Protein AF-A0A9D6QK44-F1 (afdb_monomer_lite)

Sequence (240 aa):
MRTPTFFLLALATAGVLVASGCGPGDNPGANGDGQMQGTAQYADCKQDKNGQPQEPAKPDPQPIAITVEMSGTGTFPKLQSSCSLDGKFDGSMSGSSTSDSSGNYVYDFNTANAFKTDLGCTIPDLKVAQILSFKVVAKLQNTQQNCKTYCDAQLRASCENSCDAQFQTQQGRATCRSSCEASGSGSCQTQCTGSTTRRITAEVSLSAAALAELNAQRAGLDGVGEVNLDLTFSKVTDGN

Structure (mmCIF, N/CA/C/O backbone):
data_AF-A0A9D6QK44-F1
#
_entry.id   AF-A0A9D6QK44-F1
#
loop_
_atom_site.group_PDB
_atom_site.id
_atom_site.type_symbol
_atom_site.label_atom_id
_atom_site.label_alt_id
_atom_site.label_comp_id
_atom_site.label_asym_id
_atom_site.label_entity_id
_atom_site.label_seq_id
_atom_site.pdbx_PDB_ins_code
_atom_site.Cartn_x
_atom_site.Cartn_y
_atom_site.Cartn_z
_atom_site.occupancy
_atom_site.B_iso_or_equiv
_atom_site.auth_seq_id
_atom_site.auth_comp_id
_atom_site.auth_asym_id
_atom_site.auth_atom_id
_atom_site.pdbx_PDB_model_num
ATOM 1 N N . MET A 1 1 ? -35.959 3.836 3.849 1.00 39.16 1 MET A N 1
ATOM 2 C CA . MET A 1 1 ? -34.770 3.193 3.248 1.00 39.16 1 MET A CA 1
ATOM 3 C C . MET A 1 1 ? -33.715 4.273 3.072 1.00 39.16 1 MET A C 1
ATOM 5 O O . MET A 1 1 ? -33.962 5.205 2.322 1.00 39.16 1 MET A O 1
ATOM 9 N N . ARG A 1 2 ? -32.632 4.244 3.860 1.00 30.08 2 ARG A N 1
ATOM 10 C CA . ARG A 1 2 ? -31.528 5.212 3.760 1.00 30.08 2 ARG A CA 1
ATOM 11 C C . ARG A 1 2 ? -30.437 4.606 2.881 1.00 30.08 2 ARG A C 1
ATOM 13 O O . ARG A 1 2 ? -29.977 3.506 3.162 1.00 30.08 2 ARG A O 1
ATOM 20 N N . THR A 1 3 ? -30.077 5.312 1.820 1.00 31.84 3 THR A N 1
ATOM 21 C CA . THR A 1 3 ? -28.976 4.993 0.908 1.00 31.84 3 THR A CA 1
ATOM 22 C C . THR A 1 3 ? -27.646 5.094 1.668 1.00 31.84 3 THR A C 1
ATOM 24 O O . THR A 1 3 ? -27.438 6.110 2.334 1.00 31.84 3 THR A O 1
ATOM 27 N N . PRO A 1 4 ? -26.747 4.096 1.623 1.00 37.59 4 PRO A N 1
ATOM 28 C CA . PRO A 1 4 ? -25.412 4.253 2.184 1.00 37.59 4 PRO A CA 1
ATOM 29 C C . PRO A 1 4 ? -24.580 5.152 1.262 1.00 37.59 4 PRO A C 1
ATOM 31 O O . PRO A 1 4 ? -24.373 4.845 0.088 1.00 37.59 4 PRO A O 1
ATOM 34 N N . THR A 1 5 ? -24.128 6.286 1.792 1.00 33.09 5 THR A N 1
ATOM 35 C CA . THR A 1 5 ? -23.170 7.178 1.134 1.00 33.09 5 THR A CA 1
ATOM 36 C C . THR A 1 5 ? -21.801 6.498 1.106 1.00 33.09 5 THR A C 1
ATOM 38 O O . THR A 1 5 ? -21.274 6.114 2.149 1.00 33.09 5 THR A O 1
ATOM 41 N N . PHE A 1 6 ? -21.243 6.323 -0.091 1.00 32.62 6 PHE A N 1
ATOM 42 C CA . PHE A 1 6 ? -19.934 5.716 -0.319 1.00 32.62 6 PHE A CA 1
ATOM 43 C C . PHE A 1 6 ? -18.779 6.627 0.140 1.00 32.62 6 PHE A C 1
ATOM 45 O O . PHE A 1 6 ? -18.691 7.779 -0.271 1.00 32.62 6 PHE A O 1
ATOM 52 N N . PHE A 1 7 ? -17.913 6.034 0.970 1.00 33.50 7 PHE A N 1
ATOM 53 C CA . PHE A 1 7 ? -16.450 6.150 1.073 1.00 33.50 7 PHE A CA 1
ATOM 54 C C . PHE A 1 7 ? -15.769 7.533 1.011 1.00 33.50 7 PHE A C 1
ATOM 56 O O . PHE A 1 7 ? -15.573 8.118 -0.052 1.00 33.50 7 PHE A O 1
ATOM 63 N N . LEU A 1 8 ? -15.240 7.958 2.167 1.00 28.42 8 LEU A N 1
ATOM 64 C CA . LEU A 1 8 ? -14.103 8.875 2.248 1.00 28.42 8 LEU A CA 1
ATOM 65 C C . LEU A 1 8 ? -12.830 8.141 1.800 1.00 28.42 8 LEU A C 1
ATOM 67 O O . LEU A 1 8 ? -12.428 7.145 2.400 1.00 28.42 8 LEU A O 1
ATOM 71 N N . LEU A 1 9 ? -12.194 8.662 0.753 1.00 33.91 9 LEU A N 1
ATOM 72 C CA . LEU A 1 9 ? -10.856 8.279 0.323 1.00 33.91 9 LEU A CA 1
ATOM 73 C C . LEU A 1 9 ? -9.859 8.799 1.375 1.00 33.91 9 LEU A C 1
ATOM 75 O O . LEU A 1 9 ? -9.582 9.997 1.432 1.00 33.91 9 LEU A O 1
ATOM 79 N N . ALA A 1 10 ? -9.347 7.927 2.243 1.00 34.06 10 ALA A N 1
ATOM 80 C CA . ALA A 1 10 ? -8.192 8.270 3.062 1.00 34.06 10 ALA A CA 1
ATOM 81 C C . ALA A 1 10 ? -6.992 8.434 2.116 1.00 34.06 10 ALA A C 1
ATOM 83 O O . ALA A 1 10 ? -6.517 7.453 1.545 1.00 34.06 10 ALA A O 1
ATOM 84 N N . LEU A 1 11 ? -6.531 9.672 1.904 1.00 36.94 11 LEU A N 1
ATOM 85 C CA . LEU A 1 11 ? -5.254 9.923 1.239 1.00 36.94 11 LEU A CA 1
ATOM 86 C C . LEU A 1 11 ? -4.154 9.316 2.118 1.00 36.94 11 LEU A C 1
ATOM 88 O O . LEU A 1 11 ? -3.753 9.910 3.117 1.00 36.94 11 LEU A O 1
ATOM 92 N N . ALA A 1 12 ? -3.673 8.129 1.754 1.00 42.12 12 ALA A N 1
ATOM 93 C CA . ALA A 1 12 ? -2.392 7.644 2.232 1.00 42.12 12 ALA A CA 1
ATOM 94 C C . ALA A 1 12 ? -1.321 8.586 1.666 1.00 42.12 12 ALA A C 1
ATOM 96 O O . ALA A 1 12 ? -1.016 8.563 0.474 1.00 42.12 12 ALA A O 1
ATOM 97 N N . THR A 1 13 ? -0.793 9.480 2.499 1.00 42.59 13 THR A N 1
ATOM 98 C CA . THR A 1 13 ? 0.406 10.243 2.160 1.00 42.59 13 THR A CA 1
ATOM 99 C C . THR A 1 13 ? 1.575 9.270 2.146 1.00 42.59 13 THR A C 1
ATOM 101 O O . THR A 1 13 ? 2.123 8.955 3.198 1.00 42.59 13 THR A O 1
ATOM 104 N N . ALA A 1 14 ? 1.935 8.773 0.962 1.00 43.88 14 ALA A N 1
ATOM 105 C CA . ALA A 1 14 ? 3.215 8.114 0.753 1.00 43.88 14 ALA A CA 1
ATOM 106 C C . ALA A 1 14 ? 4.317 9.159 0.994 1.00 43.88 14 ALA A C 1
ATOM 108 O O . ALA A 1 14 ? 4.564 10.024 0.150 1.00 43.88 14 ALA A O 1
ATOM 109 N N . GLY A 1 15 ? 4.896 9.146 2.193 1.00 44.06 15 GLY A N 1
ATOM 110 C CA . GLY A 1 15 ? 6.095 9.908 2.507 1.00 44.06 15 GLY A CA 1
ATOM 111 C C . GLY A 1 15 ? 7.298 9.125 2.009 1.00 44.06 15 GLY A C 1
ATOM 112 O O . GLY A 1 15 ? 7.605 8.070 2.554 1.00 44.06 15 GLY A O 1
ATOM 113 N N . VAL A 1 16 ? 7.973 9.624 0.976 1.00 41.44 16 VAL A N 1
ATOM 114 C CA . VAL A 1 16 ? 9.270 9.080 0.575 1.00 41.44 16 VAL A CA 1
ATOM 115 C C . VAL A 1 16 ? 10.291 9.600 1.585 1.00 41.44 16 VAL A C 1
ATOM 117 O O . VAL A 1 16 ? 10.662 10.770 1.572 1.00 41.44 16 VAL A O 1
ATOM 120 N N . LEU A 1 17 ? 10.699 8.752 2.527 1.00 44.72 17 LEU A N 1
ATOM 121 C CA . LEU A 1 17 ? 11.888 9.010 3.332 1.00 44.72 17 LEU A CA 1
ATOM 122 C C . LEU A 1 17 ? 13.090 8.543 2.517 1.00 44.72 17 LEU A C 1
ATOM 124 O O . LEU A 1 17 ? 13.318 7.344 2.365 1.00 44.72 17 LEU A O 1
ATOM 128 N N . VAL A 1 18 ? 13.852 9.487 1.971 1.00 38.88 18 VAL A N 1
ATOM 129 C CA . VAL A 1 18 ? 15.162 9.185 1.393 1.00 38.88 18 VAL A CA 1
ATOM 130 C C . VAL A 1 18 ? 16.135 9.013 2.545 1.00 38.88 18 VAL A C 1
ATOM 132 O O . VAL A 1 18 ? 16.630 9.981 3.122 1.00 38.88 18 VAL A O 1
ATOM 135 N N . ALA A 1 19 ? 16.400 7.762 2.909 1.00 41.16 19 ALA A N 1
ATOM 136 C CA . ALA A 1 19 ? 17.550 7.446 3.732 1.00 41.16 19 ALA A CA 1
ATOM 137 C C . ALA A 1 19 ? 18.801 7.671 2.873 1.00 41.16 19 ALA A C 1
ATOM 139 O O . ALA A 1 19 ? 19.263 6.773 2.177 1.00 41.16 19 ALA A O 1
ATOM 140 N N . SER A 1 20 ? 19.356 8.885 2.899 1.00 37.06 20 SER A N 1
ATOM 141 C CA . SER A 1 20 ? 20.694 9.155 2.372 1.00 37.06 20 SER A CA 1
ATOM 142 C C . SER A 1 20 ? 21.723 8.500 3.299 1.00 37.06 20 SER A C 1
ATOM 144 O O . SER A 1 20 ? 22.371 9.159 4.116 1.00 37.06 20 SER A O 1
ATOM 146 N N . GLY A 1 21 ? 21.820 7.174 3.235 1.00 35.66 21 GLY A N 1
ATOM 147 C CA . GLY A 1 21 ? 22.863 6.401 3.885 1.00 35.66 21 GLY A CA 1
ATOM 148 C C . GLY A 1 21 ? 24.187 6.639 3.171 1.00 35.66 21 GLY A C 1
ATOM 149 O O . GLY A 1 21 ? 24.581 5.859 2.314 1.00 35.66 21 GLY A O 1
ATOM 150 N N . CYS A 1 22 ? 24.885 7.720 3.518 1.00 35.59 22 CYS A N 1
ATOM 151 C CA . CYS A 1 22 ? 26.287 7.913 3.154 1.00 35.59 22 CYS A CA 1
ATOM 152 C C . CYS A 1 22 ? 27.155 6.923 3.946 1.00 35.59 22 CYS A C 1
ATOM 154 O O . CYS A 1 22 ? 27.743 7.274 4.967 1.00 35.59 22 CYS A O 1
ATOM 156 N N . GLY A 1 23 ? 27.212 5.674 3.493 1.00 36.41 23 GLY A N 1
ATOM 157 C CA . GLY A 1 23 ? 28.196 4.686 3.916 1.00 36.41 23 GLY A CA 1
ATOM 158 C C . GLY A 1 23 ? 29.008 4.244 2.698 1.00 36.41 23 GLY A C 1
ATOM 159 O O . GLY A 1 23 ? 28.411 3.717 1.763 1.00 36.41 23 GLY A O 1
ATOM 160 N N . PRO A 1 24 ? 30.338 4.443 2.662 1.00 41.34 24 PRO A N 1
ATOM 161 C CA . PRO A 1 24 ? 31.185 3.880 1.619 1.00 41.34 24 PRO A CA 1
ATOM 162 C C . PRO A 1 24 ? 31.334 2.377 1.887 1.00 41.34 24 PRO A C 1
ATOM 164 O O . PRO A 1 24 ? 32.275 1.932 2.537 1.00 41.34 24 PRO A O 1
ATOM 167 N N . GLY A 1 25 ? 30.331 1.607 1.472 1.00 40.66 25 GLY A N 1
ATOM 168 C CA . GLY A 1 25 ? 30.374 0.153 1.434 1.00 40.66 25 GLY A CA 1
ATOM 169 C C . GLY A 1 25 ? 30.594 -0.291 -0.002 1.00 40.66 25 GLY A C 1
ATOM 170 O O . GLY A 1 25 ? 29.681 -0.203 -0.819 1.00 40.66 25 GLY A O 1
ATOM 171 N N . ASP A 1 26 ? 31.803 -0.754 -0.302 1.00 42.84 26 ASP A N 1
ATOM 172 C CA . ASP A 1 26 ? 32.122 -1.453 -1.542 1.00 42.84 26 ASP A CA 1
ATOM 173 C C . ASP A 1 26 ? 31.245 -2.714 -1.647 1.00 42.84 26 ASP A C 1
ATOM 175 O O . ASP A 1 26 ? 31.554 -3.744 -1.051 1.00 42.84 26 ASP A O 1
ATOM 179 N N . ASN A 1 27 ? 30.138 -2.638 -2.392 1.00 44.41 27 ASN A N 1
ATOM 180 C CA . ASN A 1 27 ? 29.371 -3.801 -2.842 1.00 44.41 27 ASN A CA 1
ATOM 181 C C . ASN A 1 27 ? 29.719 -4.068 -4.320 1.00 44.41 27 ASN A C 1
ATOM 183 O O . ASN A 1 27 ? 29.087 -3.505 -5.222 1.00 44.41 27 ASN A O 1
ATOM 187 N N . PRO A 1 28 ? 30.743 -4.897 -4.609 1.00 40.25 28 PRO A N 1
ATOM 188 C CA . PRO A 1 28 ? 31.134 -5.228 -5.969 1.00 40.25 28 PRO A CA 1
ATOM 189 C C . PRO A 1 28 ? 30.155 -6.275 -6.517 1.00 40.25 28 PRO A C 1
ATOM 191 O O . PRO A 1 28 ? 30.352 -7.479 -6.378 1.00 40.25 28 PRO A O 1
ATOM 194 N N . GLY A 1 29 ? 29.059 -5.796 -7.102 1.00 37.69 29 GLY A N 1
ATOM 195 C CA . GLY A 1 29 ? 28.030 -6.635 -7.728 1.00 37.69 29 GLY A CA 1
ATOM 196 C C . GLY A 1 29 ? 26.788 -5.892 -8.229 1.00 37.69 29 GLY A C 1
ATOM 197 O O . GLY A 1 29 ? 25.853 -6.541 -8.684 1.00 37.69 29 GLY A O 1
ATOM 198 N N . ALA A 1 30 ? 26.773 -4.556 -8.149 1.00 43.66 30 ALA A N 1
ATOM 199 C CA . ALA A 1 30 ? 25.655 -3.705 -8.538 1.00 43.66 30 ALA A CA 1
ATOM 200 C C . ALA A 1 30 ? 25.440 -3.690 -10.062 1.00 43.66 30 ALA A C 1
ATOM 202 O O . ALA A 1 30 ? 25.851 -2.767 -10.765 1.00 43.66 30 ALA A O 1
ATOM 203 N N . ASN A 1 31 ? 24.743 -4.701 -10.575 1.00 44.91 31 ASN A N 1
ATOM 204 C CA . ASN A 1 31 ? 23.754 -4.409 -11.603 1.00 44.91 31 ASN A CA 1
ATOM 205 C C . ASN A 1 31 ? 22.729 -3.477 -10.939 1.00 44.91 31 ASN A C 1
ATOM 207 O O . ASN A 1 31 ? 22.385 -3.704 -9.783 1.00 44.91 31 ASN A O 1
ATOM 211 N N . GLY A 1 32 ? 22.330 -2.392 -11.604 1.00 52.03 32 GLY A N 1
ATOM 212 C CA . GLY A 1 32 ? 21.417 -1.360 -11.088 1.00 52.03 32 GLY A CA 1
ATOM 213 C C . GLY A 1 32 ? 19.987 -1.857 -10.847 1.00 52.03 32 GLY A C 1
ATOM 214 O O . GLY A 1 32 ? 19.029 -1.313 -11.396 1.00 52.03 32 GLY A O 1
ATOM 215 N N . ASP A 1 33 ? 19.840 -2.909 -10.052 1.00 66.44 33 ASP A N 1
ATOM 216 C CA . ASP A 1 33 ? 18.578 -3.516 -9.686 1.00 66.44 33 ASP A CA 1
ATOM 217 C C . ASP A 1 33 ? 17.918 -2.583 -8.673 1.00 66.44 33 ASP A C 1
ATOM 219 O O . ASP A 1 33 ? 18.328 -2.471 -7.520 1.00 66.44 33 ASP A O 1
ATOM 223 N N . GLY A 1 34 ? 16.929 -1.820 -9.139 1.00 81.75 34 GLY A N 1
ATOM 224 C CA . GLY A 1 34 ? 16.105 -1.039 -8.230 1.00 81.75 34 GLY A CA 1
ATOM 225 C C . GLY A 1 34 ? 15.394 -1.971 -7.246 1.00 81.75 34 GLY A C 1
ATOM 226 O O . GLY A 1 34 ? 15.076 -3.112 -7.581 1.00 81.75 34 GLY A O 1
ATOM 227 N N . GLN A 1 35 ? 15.037 -1.454 -6.079 1.00 89.31 35 GLN A N 1
ATOM 228 C CA . GLN A 1 35 ? 14.235 -2.181 -5.097 1.00 89.31 35 GLN A CA 1
ATOM 229 C C . GLN A 1 35 ? 13.088 -1.316 -4.588 1.00 89.31 35 GLN A C 1
ATOM 231 O O . GLN A 1 35 ? 13.166 -0.090 -4.562 1.00 89.31 35 GLN A O 1
ATOM 236 N N . MET A 1 36 ? 12.004 -1.953 -4.173 1.00 91.06 36 MET A N 1
ATOM 237 C CA . MET A 1 36 ? 10.919 -1.329 -3.435 1.00 91.06 36 MET A CA 1
ATOM 238 C C . MET A 1 36 ? 10.822 -1.978 -2.065 1.00 91.06 36 MET A C 1
ATOM 240 O O . MET A 1 36 ? 10.744 -3.197 -1.965 1.00 91.06 36 MET A O 1
ATOM 244 N N . GLN A 1 37 ? 10.777 -1.179 -1.011 1.00 94.94 37 GLN A N 1
ATOM 245 C CA . GLN A 1 37 ? 10.694 -1.680 0.357 1.00 94.94 37 GLN A CA 1
ATOM 246 C C . GLN A 1 37 ? 9.728 -0.841 1.188 1.00 94.94 37 GLN A C 1
ATOM 248 O O . GLN A 1 37 ? 9.437 0.304 0.853 1.00 94.94 37 GLN A O 1
ATOM 253 N N . GLY A 1 38 ? 9.236 -1.394 2.287 1.00 95.81 38 GLY A N 1
ATOM 254 C CA . GLY A 1 38 ? 8.377 -0.669 3.217 1.00 95.81 38 GLY A CA 1
ATOM 255 C C . GLY A 1 38 ? 7.655 -1.612 4.159 1.00 95.81 38 GLY A C 1
ATOM 256 O O . GLY A 1 38 ? 8.087 -2.748 4.364 1.00 95.81 38 GLY A O 1
ATOM 257 N N . THR A 1 39 ? 6.541 -1.151 4.719 1.00 97.12 39 THR A N 1
ATOM 258 C CA . THR A 1 39 ? 5.708 -1.949 5.623 1.00 97.12 39 THR A CA 1
ATOM 259 C C . THR A 1 39 ? 4.392 -2.360 4.972 1.00 97.12 39 THR A C 1
ATOM 261 O O . THR A 1 39 ? 3.781 -1.618 4.208 1.00 97.12 39 THR A O 1
ATOM 264 N N . ALA A 1 40 ? 3.947 -3.575 5.261 1.00 97.25 40 ALA A N 1
ATOM 265 C CA . ALA A 1 40 ? 2.655 -4.125 4.900 1.00 97.25 40 ALA A CA 1
ATOM 266 C C . ALA A 1 40 ? 1.745 -4.092 6.132 1.00 97.25 40 ALA A C 1
ATOM 268 O O . ALA A 1 40 ? 2.070 -4.665 7.172 1.00 97.25 40 ALA A O 1
ATOM 269 N N . GLN A 1 41 ? 0.588 -3.449 6.009 1.00 97.81 41 GLN A N 1
ATOM 270 C CA . GLN A 1 41 ? -0.383 -3.311 7.094 1.00 97.81 41 GLN A CA 1
ATOM 271 C C . GLN A 1 41 ? -1.815 -3.299 6.562 1.00 97.81 41 GLN A C 1
ATOM 273 O O . GLN A 1 41 ? -2.059 -2.993 5.396 1.00 97.81 41 GLN A O 1
ATOM 278 N N . TYR A 1 42 ? -2.787 -3.618 7.404 1.00 97.12 42 TYR A N 1
ATOM 279 C CA . TYR A 1 42 ? -4.198 -3.423 7.084 1.00 97.12 42 TYR A CA 1
ATOM 280 C C . TYR A 1 42 ? -4.610 -1.980 7.375 1.00 97.12 42 TYR A C 1
ATOM 282 O O . TYR A 1 42 ? -4.043 -1.331 8.253 1.00 97.12 42 TYR A O 1
ATOM 290 N N . ALA A 1 43 ? -5.614 -1.466 6.658 1.00 94.56 43 ALA A N 1
ATOM 291 C CA . ALA A 1 43 ? -6.235 -0.218 7.092 1.00 94.56 43 ALA A CA 1
ATOM 292 C C . ALA A 1 43 ? -6.955 -0.474 8.425 1.00 94.56 43 ALA A C 1
ATOM 294 O O . ALA A 1 43 ? -7.872 -1.295 8.492 1.00 94.56 43 ALA A O 1
ATOM 295 N N . ASP A 1 44 ? -6.492 0.204 9.468 1.00 96.12 44 ASP A N 1
ATOM 296 C CA . ASP A 1 44 ? -6.879 -0.006 10.860 1.00 96.12 44 ASP A CA 1
ATOM 297 C C . ASP A 1 44 ? -7.181 1.343 11.531 1.00 96.12 44 ASP A C 1
ATOM 299 O O . ASP A 1 44 ? -6.964 2.406 10.938 1.00 96.12 44 ASP A O 1
ATOM 303 N N . CYS A 1 45 ? -7.693 1.309 12.758 1.00 94.69 45 CYS A N 1
ATOM 304 C CA . CYS A 1 45 ? -7.827 2.505 13.573 1.00 94.69 45 CYS A CA 1
ATOM 305 C C . CYS A 1 45 ? -6.462 3.037 14.035 1.00 94.69 45 CYS A C 1
ATOM 307 O O . CYS A 1 45 ? -5.489 2.296 14.182 1.00 94.69 45 CYS A O 1
ATOM 309 N N . LYS A 1 46 ? -6.404 4.338 14.317 1.00 95.81 46 LYS A N 1
ATOM 310 C CA . LYS A 1 46 ? -5.240 4.997 14.933 1.00 95.81 46 LYS A CA 1
ATOM 311 C C . LYS A 1 46 ? -5.222 4.833 16.446 1.00 95.81 46 LYS A C 1
ATOM 313 O O . LYS A 1 46 ? -4.185 5.034 17.081 1.00 95.81 46 LYS A O 1
ATOM 318 N N . GLN A 1 47 ? -6.378 4.545 17.031 1.00 93.62 47 GLN A N 1
ATOM 319 C CA . GLN A 1 47 ? -6.559 4.443 18.466 1.00 93.62 47 GLN A CA 1
ATOM 320 C C . GLN A 1 47 ? -7.373 3.211 18.854 1.00 93.62 47 GLN A C 1
ATOM 322 O O . GLN A 1 47 ? -8.390 2.908 18.231 1.00 93.62 47 GLN A O 1
ATOM 327 N N . ASP A 1 48 ? -6.978 2.562 19.945 1.00 92.25 48 ASP A N 1
ATOM 328 C CA . ASP A 1 48 ? -7.697 1.437 20.529 1.00 92.25 48 ASP A CA 1
ATOM 329 C C . ASP A 1 48 ? -9.068 1.859 21.106 1.00 92.25 48 ASP A C 1
ATOM 331 O O . ASP A 1 48 ? -9.451 3.041 21.154 1.00 92.25 48 ASP A O 1
ATOM 335 N N . LYS A 1 49 ? -9.817 0.874 21.609 1.00 90.38 49 LYS A N 1
ATOM 336 C CA . LYS A 1 49 ? -11.114 1.081 22.276 1.00 90.38 49 LYS A CA 1
ATOM 337 C C . LYS A 1 49 ? -11.058 1.977 23.523 1.00 90.38 49 LYS A C 1
ATOM 339 O O . LYS A 1 49 ? -12.100 2.442 23.977 1.00 90.38 49 LYS A O 1
ATOM 344 N N . ASN A 1 50 ? -9.874 2.220 24.085 1.00 90.19 50 ASN A N 1
ATOM 345 C CA . ASN A 1 50 ? -9.649 3.104 25.229 1.00 90.19 50 ASN A CA 1
ATOM 346 C C . ASN A 1 50 ? -9.173 4.506 24.799 1.00 90.19 50 ASN A C 1
ATOM 348 O O . ASN A 1 50 ? -8.926 5.358 25.655 1.00 90.19 50 ASN A O 1
ATOM 352 N N . GLY A 1 51 ? -9.035 4.757 23.493 1.00 88.81 51 GLY A N 1
ATOM 353 C CA . GLY A 1 51 ? -8.525 6.009 22.938 1.00 88.81 51 GLY A CA 1
ATOM 354 C C . GLY A 1 51 ? -7.000 6.142 22.977 1.00 88.81 51 GLY A C 1
ATOM 355 O O . GLY A 1 51 ? -6.491 7.237 22.736 1.00 88.81 51 GLY A O 1
ATOM 356 N N . GLN A 1 52 ? -6.269 5.072 23.289 1.00 94.06 52 GLN A N 1
ATOM 357 C CA . GLN A 1 52 ? -4.805 5.057 23.264 1.00 94.06 52 GLN A CA 1
ATOM 358 C C . GLN A 1 52 ? -4.294 4.812 21.846 1.00 94.06 52 GLN A C 1
ATOM 360 O O . GLN A 1 52 ? -4.969 4.116 21.094 1.00 94.06 52 GLN A O 1
ATOM 365 N N . PRO A 1 53 ? -3.124 5.350 21.455 1.00 95.81 53 PRO A N 1
ATOM 366 C CA . PRO A 1 53 ? -2.523 5.041 20.162 1.00 95.81 53 PRO A CA 1
ATOM 367 C C . PRO A 1 53 ? -2.391 3.530 19.945 1.00 95.81 53 PRO A C 1
ATOM 369 O O . PRO A 1 53 ? -1.961 2.810 20.846 1.00 95.81 53 PRO A O 1
ATOM 372 N N . GLN A 1 54 ? -2.741 3.067 18.749 1.00 94.75 54 GLN A N 1
ATOM 373 C CA . GLN A 1 54 ? -2.638 1.669 18.346 1.00 94.75 54 GLN A CA 1
ATOM 374 C C . GLN A 1 54 ? -1.808 1.566 17.065 1.00 94.75 54 GLN A C 1
ATOM 376 O O . GLN A 1 54 ? -1.981 2.356 16.138 1.00 94.75 54 GLN A O 1
ATOM 381 N N . GLU A 1 55 ? -0.905 0.587 17.017 1.00 95.75 55 GLU A N 1
ATOM 382 C CA . GLU A 1 55 ? -0.213 0.238 15.779 1.00 95.75 55 GLU A CA 1
ATOM 383 C C . GLU A 1 55 ? -1.171 -0.531 14.852 1.00 95.75 55 GLU A C 1
ATOM 385 O O . GLU A 1 55 ? -1.866 -1.439 15.325 1.00 95.75 55 GLU A O 1
ATOM 390 N N . PRO A 1 56 ? -1.222 -0.206 13.549 1.00 97.12 56 PRO A N 1
ATOM 391 C CA . PRO A 1 56 ? -2.045 -0.942 12.602 1.00 97.12 56 PRO A CA 1
ATOM 392 C C . PRO A 1 56 ? -1.722 -2.435 12.594 1.00 97.12 56 PRO A C 1
ATOM 394 O O . PRO A 1 56 ? -0.558 -2.844 12.620 1.00 97.12 56 PRO A O 1
ATOM 397 N N . ALA A 1 57 ? -2.759 -3.266 12.514 1.00 97.12 57 ALA A N 1
ATOM 398 C CA . ALA A 1 57 ? -2.575 -4.699 12.369 1.00 97.12 57 ALA A CA 1
ATOM 399 C C . ALA A 1 57 ? -1.825 -5.038 11.072 1.00 97.12 57 ALA A C 1
ATOM 401 O O . ALA A 1 57 ? -2.069 -4.458 10.012 1.00 97.12 57 ALA A O 1
ATOM 402 N N . LYS A 1 58 ? -0.949 -6.038 11.154 1.00 96.50 58 LYS A N 1
ATOM 403 C CA . LYS A 1 58 ? -0.083 -6.478 10.056 1.00 96.50 58 LYS A CA 1
ATOM 404 C C . LYS A 1 58 ? -0.525 -7.845 9.532 1.00 96.50 58 LYS A C 1
ATOM 406 O O . LYS A 1 58 ? -1.119 -8.617 10.291 1.00 96.50 58 LYS A O 1
ATOM 411 N N . PRO A 1 59 ? -0.289 -8.158 8.248 1.00 95.81 59 PRO A N 1
ATOM 412 C CA . PRO A 1 59 ? -0.469 -9.511 7.748 1.00 95.81 59 PRO A CA 1
ATOM 413 C C . PRO A 1 59 ? 0.567 -10.452 8.368 1.00 95.81 59 PRO A C 1
ATOM 415 O O . PRO A 1 59 ? 1.694 -10.046 8.648 1.00 95.81 59 PRO A O 1
ATOM 418 N N . ASP A 1 60 ? 0.201 -11.722 8.533 1.00 94.81 60 ASP A N 1
ATOM 419 C CA . ASP A 1 60 ? 1.172 -12.749 8.910 1.00 94.81 60 ASP A CA 1
ATOM 420 C C . ASP A 1 60 ? 2.243 -12.899 7.812 1.00 94.81 60 ASP A C 1
ATOM 422 O O . ASP A 1 60 ? 1.951 -12.619 6.638 1.00 94.81 60 ASP A O 1
ATOM 426 N N . PRO A 1 61 ? 3.453 -13.388 8.148 1.00 96.25 61 PRO A N 1
ATOM 427 C CA . PRO A 1 61 ? 4.499 -13.641 7.166 1.00 96.25 61 PRO A CA 1
ATOM 428 C C . PRO A 1 61 ? 4.017 -14.536 6.025 1.00 96.25 61 PRO A C 1
ATOM 430 O O . PRO A 1 61 ? 3.629 -15.688 6.237 1.00 96.25 61 PRO A O 1
ATOM 433 N N . GLN A 1 62 ? 4.022 -14.002 4.805 1.00 94.12 62 GLN A N 1
ATOM 434 C CA . GLN A 1 62 ? 3.533 -14.707 3.623 1.00 94.12 62 GLN A CA 1
ATOM 435 C C . GLN A 1 62 ? 4.009 -14.052 2.321 1.00 94.12 62 GLN A C 1
ATOM 437 O O . GLN A 1 62 ? 4.392 -12.878 2.325 1.00 94.12 62 GLN A O 1
ATOM 442 N N . PRO A 1 63 ? 3.895 -14.761 1.183 1.00 95.38 63 PRO A N 1
ATOM 443 C CA . PRO A 1 63 ? 4.107 -14.158 -0.122 1.00 95.38 63 PRO A CA 1
ATOM 444 C C . PRO A 1 63 ? 3.078 -13.060 -0.440 1.00 95.38 63 PRO A C 1
ATOM 446 O O . PRO A 1 63 ? 1.865 -13.282 -0.374 1.00 95.38 63 PRO A O 1
ATOM 449 N N . ILE A 1 64 ? 3.571 -11.903 -0.873 1.00 95.88 64 ILE A N 1
ATOM 450 C CA . ILE A 1 64 ? 2.806 -10.782 -1.418 1.00 95.88 64 ILE A CA 1
ATOM 451 C C . ILE A 1 64 ? 2.999 -10.783 -2.931 1.00 95.88 64 ILE A C 1
ATOM 453 O O . ILE A 1 64 ? 4.114 -10.590 -3.411 1.00 95.88 64 ILE A O 1
ATOM 457 N N . ALA A 1 65 ? 1.924 -10.978 -3.694 1.00 95.31 65 ALA A N 1
ATOM 458 C CA . ALA A 1 65 ? 1.979 -10.793 -5.141 1.00 95.31 65 ALA A CA 1
ATOM 459 C C . ALA A 1 65 ? 1.956 -9.292 -5.443 1.00 95.31 65 ALA A C 1
ATOM 461 O O . ALA A 1 65 ? 1.007 -8.608 -5.064 1.00 95.31 65 ALA A O 1
ATOM 462 N N . ILE A 1 66 ? 2.987 -8.783 -6.107 1.00 94.81 66 ILE A N 1
ATOM 463 C CA . ILE A 1 66 ? 3.167 -7.359 -6.392 1.00 94.81 66 ILE A CA 1
ATOM 464 C C . ILE A 1 66 ? 3.122 -7.166 -7.902 1.00 94.81 66 ILE A C 1
ATOM 466 O O . ILE A 1 66 ? 3.773 -7.887 -8.653 1.00 94.81 66 ILE A O 1
ATOM 470 N N . THR A 1 67 ? 2.330 -6.199 -8.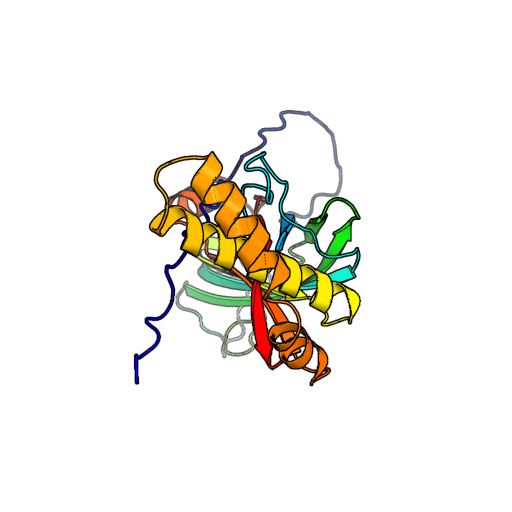348 1.00 94.25 67 THR A N 1
ATOM 471 C CA . THR A 1 67 ? 2.334 -5.694 -9.720 1.00 94.25 67 THR A CA 1
ATOM 472 C C . THR A 1 67 ? 2.597 -4.202 -9.689 1.00 94.25 67 THR A C 1
ATOM 474 O O . THR A 1 67 ? 1.924 -3.467 -8.972 1.00 94.25 67 THR A O 1
ATOM 477 N N . VAL A 1 68 ? 3.586 -3.763 -10.451 1.00 93.00 68 VAL A N 1
ATOM 478 C CA . VAL A 1 68 ? 3.966 -2.364 -10.599 1.00 93.00 68 VAL A CA 1
ATOM 479 C C . VAL A 1 68 ? 3.629 -1.944 -12.016 1.00 93.00 68 VAL A C 1
ATOM 481 O O . VAL A 1 68 ? 4.262 -2.400 -12.961 1.00 93.00 68 VAL A O 1
ATOM 484 N N . GLU A 1 69 ? 2.614 -1.104 -12.147 1.00 93.44 69 GLU A N 1
ATOM 485 C CA . GLU A 1 69 ? 2.201 -0.441 -13.379 1.00 93.44 69 GLU A CA 1
ATOM 486 C C . GLU A 1 69 ? 2.958 0.886 -13.487 1.00 93.44 69 GLU A C 1
ATOM 488 O O . GLU A 1 69 ? 2.977 1.686 -12.544 1.00 93.44 69 GLU A O 1
ATOM 493 N N . MET A 1 70 ? 3.606 1.128 -14.622 1.00 92.06 70 MET A N 1
ATOM 494 C CA . MET A 1 70 ? 4.429 2.314 -14.819 1.00 92.06 70 MET A CA 1
ATOM 495 C C . MET A 1 70 ? 4.308 2.816 -16.253 1.00 92.06 70 MET A C 1
ATOM 497 O O . MET A 1 70 ? 4.529 2.066 -17.203 1.00 92.06 70 MET A O 1
ATOM 501 N N . SER A 1 71 ? 4.065 4.118 -16.394 1.00 92.50 71 SER A N 1
ATOM 502 C CA . SER A 1 71 ? 4.167 4.813 -17.675 1.00 92.50 71 SER A CA 1
ATOM 503 C C . SER A 1 71 ? 5.246 5.885 -17.629 1.00 92.50 71 SER A C 1
ATOM 505 O O . SER A 1 71 ? 5.576 6.432 -16.569 1.00 92.50 71 SER A O 1
ATOM 507 N N . GLY A 1 72 ? 5.815 6.201 -18.784 1.00 91.38 72 GLY A N 1
ATOM 508 C CA . GLY A 1 72 ? 6.908 7.151 -18.861 1.00 91.38 72 GLY A CA 1
ATOM 509 C C . GLY A 1 72 ? 7.404 7.423 -20.268 1.00 91.38 72 GLY A C 1
ATOM 510 O O . GLY A 1 72 ? 6.789 7.052 -21.268 1.00 91.38 72 GLY A O 1
ATOM 511 N N . THR A 1 73 ? 8.552 8.084 -20.328 1.00 89.69 73 THR A N 1
ATOM 512 C CA . THR A 1 73 ? 9.344 8.255 -21.540 1.00 89.69 73 THR A CA 1
ATOM 513 C C . THR A 1 73 ? 10.715 7.626 -21.370 1.00 89.69 73 THR A C 1
ATOM 515 O O . THR A 1 73 ? 11.253 7.547 -20.263 1.00 89.69 73 THR A O 1
ATOM 518 N N . GLY A 1 74 ? 11.291 7.157 -22.467 1.00 85.81 74 GLY A N 1
ATOM 519 C CA . GLY A 1 74 ? 12.582 6.493 -22.455 1.00 85.81 74 GLY A CA 1
ATOM 520 C C . GLY A 1 74 ? 13.150 6.282 -23.845 1.00 85.81 74 GLY A C 1
ATOM 521 O O . GLY A 1 74 ? 12.535 6.616 -24.858 1.00 85.81 74 GLY A O 1
ATOM 522 N N . THR A 1 75 ? 14.353 5.723 -23.876 1.00 82.12 75 THR A N 1
ATOM 523 C CA . THR A 1 75 ? 14.987 5.263 -25.111 1.00 82.12 75 THR A CA 1
ATOM 524 C C . THR A 1 75 ? 15.030 3.746 -25.127 1.00 82.12 75 THR A C 1
ATOM 526 O O . THR A 1 75 ? 15.203 3.102 -24.090 1.00 82.12 75 THR A O 1
ATOM 529 N N . PHE A 1 76 ? 14.859 3.183 -26.322 1.00 79.88 76 PHE A N 1
ATOM 530 C CA . PHE A 1 76 ? 14.745 1.747 -26.514 1.00 79.88 76 PHE A CA 1
ATOM 531 C C . PHE A 1 76 ? 15.722 1.295 -27.604 1.00 79.88 76 PHE A C 1
ATOM 533 O O . PHE A 1 76 ? 15.405 1.369 -28.793 1.00 79.88 76 PHE A O 1
ATOM 540 N N . PRO A 1 77 ? 16.932 0.847 -27.238 1.00 71.81 77 PRO A N 1
ATOM 541 C CA . PRO A 1 77 ? 17.969 0.540 -28.221 1.00 71.81 77 PRO A CA 1
ATOM 542 C C . PRO A 1 77 ? 17.611 -0.631 -29.150 1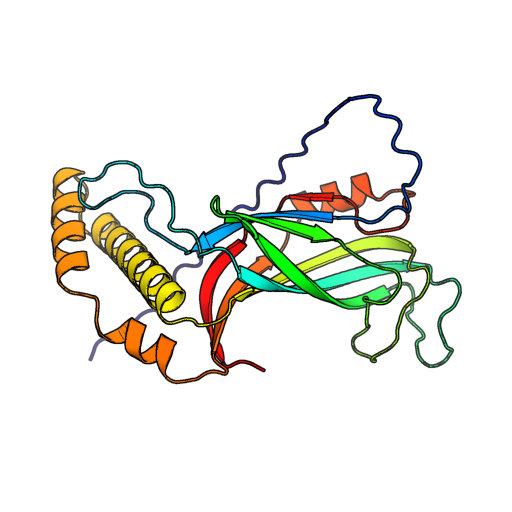.00 71.81 77 PRO A C 1
ATOM 544 O O . PRO A 1 77 ? 18.196 -0.761 -30.223 1.00 71.81 77 PRO A O 1
ATOM 547 N N . LYS A 1 78 ? 16.691 -1.511 -28.725 1.00 71.12 78 LYS A N 1
ATOM 548 C CA . LYS A 1 78 ? 16.391 -2.793 -29.382 1.00 71.12 78 LYS A CA 1
ATOM 549 C C . LYS A 1 78 ? 14.908 -3.182 -29.286 1.00 71.12 78 LYS A C 1
ATOM 551 O O . LYS A 1 78 ? 14.582 -4.273 -28.821 1.00 71.12 78 LYS A O 1
ATOM 556 N N . LEU A 1 79 ? 13.993 -2.310 -29.713 1.00 70.50 79 LEU A N 1
ATOM 557 C CA . LEU A 1 79 ? 12.595 -2.733 -29.871 1.00 70.50 79 LEU A CA 1
ATOM 558 C C . LEU A 1 79 ? 12.445 -3.633 -31.092 1.00 70.50 79 LEU A C 1
ATOM 560 O O . LEU A 1 79 ? 13.009 -3.374 -32.155 1.00 70.50 79 LEU A O 1
ATOM 564 N N . GLN A 1 80 ? 11.626 -4.670 -30.948 1.00 71.00 80 GLN A N 1
ATOM 565 C CA . GLN A 1 80 ? 11.086 -5.375 -32.102 1.00 71.00 80 GLN A CA 1
ATOM 566 C C . GLN A 1 80 ? 10.253 -4.390 -32.934 1.00 71.00 80 GLN A C 1
ATOM 568 O O . GLN A 1 80 ? 9.580 -3.520 -32.383 1.00 71.00 80 GLN A O 1
ATOM 573 N N . SER A 1 81 ? 10.274 -4.520 -34.260 1.00 73.62 81 SER A N 1
ATOM 574 C CA . SER A 1 81 ? 9.570 -3.602 -35.170 1.00 73.62 81 SER A CA 1
ATOM 575 C C . SER A 1 81 ? 8.057 -3.531 -34.923 1.00 73.62 81 SER A C 1
ATOM 577 O O . SER A 1 81 ? 7.445 -2.497 -35.174 1.00 73.62 81 SER A O 1
ATOM 579 N N . SER A 1 82 ? 7.460 -4.596 -34.382 1.00 77.00 82 SER A N 1
ATOM 580 C CA . SER A 1 82 ? 6.053 -4.662 -33.961 1.00 77.00 82 SER A CA 1
ATOM 581 C C . SER A 1 82 ? 5.744 -3.912 -32.660 1.00 77.00 82 SER A C 1
ATOM 583 O O . SER A 1 82 ? 4.578 -3.755 -32.316 1.00 77.00 82 SER A O 1
ATOM 585 N N . CYS A 1 83 ? 6.768 -3.463 -31.937 1.00 74.81 83 CYS A N 1
ATOM 586 C CA . CYS A 1 83 ? 6.681 -2.848 -30.614 1.00 74.81 83 CYS A CA 1
ATOM 587 C C . CYS A 1 83 ? 7.134 -1.385 -30.650 1.00 74.81 83 CYS A C 1
ATOM 589 O O . CYS A 1 83 ? 7.746 -0.921 -29.695 1.00 74.81 83 CYS A O 1
ATOM 591 N N . SER A 1 84 ? 6.912 -0.675 -31.762 1.00 75.38 84 SER A N 1
ATOM 592 C CA . SER A 1 84 ? 7.317 0.727 -31.877 1.00 75.38 84 SER A CA 1
ATOM 593 C C . SER A 1 84 ? 6.581 1.575 -30.840 1.00 75.38 84 SER A C 1
ATOM 595 O O . SER A 1 84 ? 5.354 1.634 -30.800 1.00 75.38 84 SER A O 1
ATOM 597 N N . LEU A 1 85 ? 7.371 2.194 -29.975 1.00 74.62 85 LEU A N 1
ATOM 598 C CA . LEU A 1 85 ? 6.954 3.065 -28.897 1.00 74.62 85 LEU A CA 1
ATOM 599 C C . LEU A 1 85 ? 7.604 4.413 -29.204 1.00 74.62 85 LEU A C 1
ATOM 601 O O . LEU A 1 85 ? 8.832 4.484 -29.201 1.00 74.62 85 LEU A O 1
ATOM 605 N N . ASP A 1 86 ? 6.826 5.455 -29.514 1.00 83.31 86 ASP A N 1
ATOM 606 C CA . ASP A 1 86 ? 7.303 6.806 -29.881 1.00 83.31 86 ASP A CA 1
ATOM 607 C C . ASP A 1 86 ? 7.994 7.525 -28.697 1.00 83.31 86 ASP A C 1
ATOM 609 O O . ASP A 1 86 ? 7.558 8.575 -28.221 1.00 83.31 86 ASP A O 1
ATOM 613 N N . GLY A 1 87 ? 9.035 6.916 -28.126 1.00 83.06 87 GLY A N 1
ATOM 614 C CA . GLY A 1 87 ? 9.716 7.361 -26.911 1.00 83.06 87 GLY A CA 1
ATOM 615 C C . GLY A 1 87 ? 8.887 7.231 -25.630 1.00 83.06 87 GLY A C 1
ATOM 616 O O . GLY A 1 87 ? 9.368 7.628 -24.574 1.00 83.06 87 GLY A O 1
ATOM 617 N N . LYS A 1 88 ? 7.662 6.696 -25.692 1.00 88.44 88 LYS A N 1
ATOM 618 C CA . LYS A 1 88 ? 6.744 6.532 -24.552 1.00 88.44 88 LYS A CA 1
ATOM 619 C C . LYS A 1 88 ? 6.529 5.065 -24.236 1.00 88.44 88 LYS A C 1
ATOM 621 O O . LYS A 1 88 ? 6.358 4.280 -25.154 1.00 88.44 88 LYS A O 1
ATOM 626 N N . PHE A 1 89 ? 6.460 4.702 -22.966 1.00 86.81 89 PHE A N 1
ATOM 627 C CA . PHE A 1 89 ? 6.073 3.354 -22.564 1.00 86.81 89 PHE A CA 1
ATOM 628 C C . PHE A 1 89 ? 4.906 3.396 -21.583 1.00 86.81 89 PHE A C 1
ATOM 630 O O . PHE A 1 89 ? 4.796 4.318 -20.776 1.00 86.81 89 PHE A O 1
ATOM 637 N N . ASP A 1 90 ? 4.077 2.365 -21.663 1.00 91.19 90 ASP A N 1
ATOM 638 C CA . ASP A 1 90 ? 3.141 1.933 -20.631 1.00 91.19 90 ASP A CA 1
ATOM 639 C C . ASP A 1 90 ? 3.313 0.419 -20.496 1.00 91.19 90 ASP A C 1
ATOM 641 O O . ASP A 1 90 ? 3.606 -0.270 -21.485 1.00 91.19 90 ASP A O 1
ATOM 645 N N . GLY A 1 91 ? 3.230 -0.084 -19.277 1.00 90.25 91 GLY A N 1
ATOM 646 C CA . GLY A 1 91 ? 3.422 -1.489 -18.996 1.00 90.25 91 GLY A CA 1
ATOM 647 C C . GLY A 1 91 ? 3.499 -1.798 -17.514 1.00 90.25 91 GLY A C 1
ATOM 648 O O . GLY A 1 91 ? 3.362 -0.938 -16.641 1.00 90.25 91 GLY A O 1
ATOM 649 N N . SER A 1 92 ? 3.735 -3.071 -17.229 1.00 91.06 92 SER A N 1
ATOM 650 C CA . SER A 1 92 ? 3.766 -3.583 -15.870 1.00 91.06 92 SER A CA 1
ATOM 651 C C . SER A 1 92 ? 4.901 -4.568 -15.633 1.00 91.06 92 SER A C 1
ATOM 653 O O . SER A 1 92 ? 5.384 -5.242 -16.544 1.00 91.06 92 SER A O 1
ATOM 655 N N . MET A 1 93 ? 5.318 -4.644 -14.373 1.00 89.62 93 MET A N 1
ATOM 656 C CA . MET A 1 93 ? 6.183 -5.685 -13.830 1.00 89.62 93 MET A CA 1
ATOM 657 C C . MET A 1 93 ? 5.417 -6.422 -12.749 1.00 89.62 93 MET A C 1
ATOM 659 O O . MET A 1 93 ? 4.830 -5.788 -11.877 1.00 89.62 93 MET A O 1
ATOM 663 N N . SER A 1 94 ? 5.465 -7.748 -12.762 1.00 90.94 94 SER A N 1
ATOM 664 C CA . SER A 1 94 ? 4.860 -8.563 -11.712 1.00 90.94 94 SER A CA 1
ATOM 665 C C . SER A 1 94 ? 5.897 -9.475 -11.083 1.00 90.94 94 SER A C 1
ATOM 667 O O . SER A 1 94 ? 6.754 -10.031 -11.769 1.00 90.94 94 SER A O 1
ATOM 669 N N . GLY A 1 95 ? 5.770 -9.679 -9.780 1.00 90.75 95 GLY A N 1
ATOM 670 C CA . GLY A 1 95 ? 6.596 -10.603 -9.025 1.00 90.75 95 GLY A CA 1
ATOM 671 C C . GLY A 1 95 ? 5.997 -10.8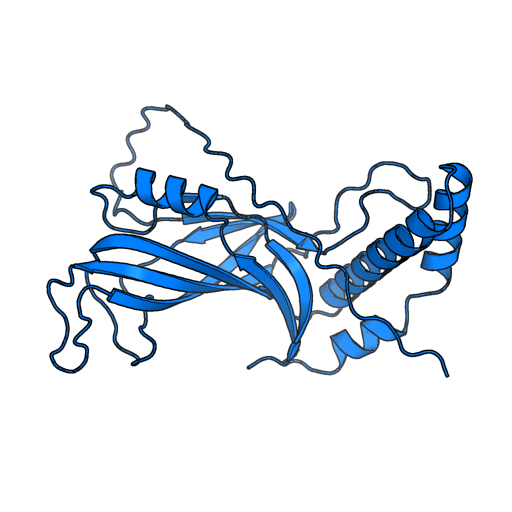80 -7.654 1.00 90.75 95 GLY A C 1
ATOM 672 O O . GLY A 1 95 ? 4.822 -10.607 -7.392 1.00 90.75 95 GLY A O 1
ATOM 673 N N . SER A 1 96 ? 6.812 -11.438 -6.770 1.00 91.81 96 SER A N 1
ATOM 674 C CA . SER A 1 96 ? 6.418 -11.713 -5.394 1.00 91.81 96 SER A CA 1
ATOM 675 C C . SER A 1 96 ? 7.486 -11.251 -4.421 1.00 91.81 96 SER A C 1
ATOM 677 O O . SER A 1 96 ? 8.666 -11.492 -4.651 1.00 91.81 96 SER A O 1
ATOM 679 N N . SER A 1 97 ? 7.053 -10.659 -3.317 1.00 94.00 97 SER A N 1
ATOM 680 C CA . SER A 1 97 ? 7.868 -10.422 -2.125 1.00 94.00 97 SER A CA 1
ATOM 681 C C . SER A 1 97 ? 7.339 -11.281 -0.973 1.00 94.00 97 SER A C 1
ATOM 683 O O . SER A 1 97 ? 6.320 -11.952 -1.123 1.00 94.00 97 SER A O 1
ATOM 685 N N . THR A 1 98 ? 8.012 -11.287 0.171 1.00 94.44 98 THR A N 1
ATOM 686 C CA . THR A 1 98 ? 7.512 -11.877 1.418 1.00 94.44 98 THR A CA 1
ATOM 687 C C . THR A 1 98 ? 7.571 -10.816 2.507 1.00 94.44 98 THR A C 1
ATOM 689 O O . THR A 1 98 ? 8.606 -10.169 2.654 1.00 94.44 98 THR A O 1
ATOM 692 N N . SER A 1 99 ? 6.484 -10.633 3.260 1.00 93.81 99 SER A N 1
ATOM 693 C CA . SER A 1 99 ? 6.537 -9.821 4.479 1.00 93.81 99 SER A CA 1
ATOM 694 C C . SER A 1 99 ? 7.137 -10.614 5.636 1.00 93.81 99 SER A C 1
ATOM 696 O O . SER A 1 99 ? 6.833 -11.798 5.805 1.00 93.81 99 SER A O 1
ATOM 698 N N . ASP A 1 100 ? 7.956 -9.962 6.454 1.00 93.56 100 ASP A N 1
ATOM 699 C CA . ASP A 1 100 ? 8.440 -10.516 7.717 1.00 93.56 100 ASP A CA 1
ATOM 700 C C . ASP A 1 100 ? 7.385 -10.397 8.839 1.00 93.56 100 ASP A C 1
ATOM 702 O O . ASP A 1 100 ? 6.276 -9.894 8.644 1.00 93.56 100 ASP A O 1
ATOM 706 N N . SER A 1 101 ? 7.719 -10.872 10.043 1.00 92.81 101 SER A N 1
ATOM 707 C CA . SER A 1 101 ? 6.830 -10.803 11.218 1.00 92.81 101 SER A CA 1
ATOM 708 C C . SER A 1 101 ? 6.559 -9.383 11.714 1.00 92.81 101 SER A C 1
ATOM 710 O O . SER A 1 101 ? 5.618 -9.162 12.472 1.00 92.81 101 SER A O 1
ATOM 712 N N . SER A 1 102 ? 7.393 -8.428 11.316 1.00 94.25 102 SER A N 1
ATOM 713 C CA . SER A 1 102 ? 7.250 -7.005 11.610 1.00 94.25 102 SER A CA 1
ATOM 714 C C . SER A 1 102 ? 6.490 -6.269 10.504 1.00 94.25 102 SER A C 1
ATOM 716 O O . SER A 1 102 ? 6.300 -5.057 10.615 1.00 94.25 102 SER A O 1
ATOM 718 N N . GLY A 1 103 ? 6.032 -6.985 9.471 1.00 94.88 103 GLY A N 1
ATOM 719 C CA . GLY A 1 103 ? 5.349 -6.453 8.298 1.00 94.88 103 GLY A CA 1
ATOM 720 C C . GLY A 1 103 ? 6.284 -5.821 7.271 1.00 94.88 103 GLY A C 1
ATOM 721 O O . GLY A 1 103 ? 5.788 -5.301 6.279 1.00 94.88 103 GLY A O 1
ATOM 722 N N . ASN A 1 104 ? 7.604 -5.844 7.454 1.00 96.75 104 ASN A N 1
ATOM 723 C CA . ASN A 1 104 ? 8.515 -5.281 6.461 1.00 96.75 104 ASN A CA 1
ATOM 724 C C . ASN A 1 104 ? 8.559 -6.181 5.229 1.00 96.75 104 ASN A C 1
ATOM 726 O O . ASN A 1 104 ? 8.532 -7.405 5.353 1.00 96.75 104 ASN A O 1
ATOM 730 N N . TYR A 1 105 ? 8.665 -5.587 4.047 1.00 95.69 105 TYR A N 1
ATOM 731 C CA . TYR A 1 105 ? 8.844 -6.317 2.798 1.00 95.69 105 TYR A CA 1
ATOM 732 C C . TYR A 1 105 ? 9.909 -5.642 1.931 1.00 95.69 105 TYR A C 1
ATOM 734 O O . TYR A 1 105 ? 10.114 -4.429 2.013 1.00 95.69 105 TYR A O 1
ATOM 742 N N . VAL A 1 106 ? 10.560 -6.442 1.086 1.00 94.75 106 VAL A N 1
ATOM 743 C CA . VAL A 1 106 ? 11.515 -5.986 0.065 1.00 94.75 106 VAL A CA 1
ATOM 744 C C . VAL A 1 106 ? 11.170 -6.666 -1.255 1.00 94.75 106 VAL A C 1
ATOM 746 O O . VAL A 1 106 ? 10.986 -7.884 -1.313 1.00 94.75 106 VAL A O 1
ATOM 749 N N . TYR A 1 107 ? 11.007 -5.878 -2.306 1.00 91.56 107 TYR A N 1
ATOM 750 C CA . TYR A 1 107 ? 10.648 -6.302 -3.649 1.00 91.56 107 TYR A CA 1
ATOM 751 C C . TYR A 1 107 ? 11.700 -5.813 -4.638 1.00 91.56 107 TYR A C 1
ATOM 753 O O . TYR A 1 107 ? 11.807 -4.616 -4.894 1.00 91.56 107 TYR A O 1
ATOM 761 N N . ASP A 1 108 ? 12.429 -6.744 -5.236 1.00 89.25 108 ASP A N 1
ATOM 762 C CA . ASP A 1 108 ? 13.459 -6.413 -6.212 1.00 89.25 108 ASP A CA 1
ATOM 763 C C . ASP A 1 108 ? 12.841 -6.184 -7.597 1.00 89.25 108 ASP A C 1
ATOM 765 O O . ASP A 1 108 ? 12.126 -7.038 -8.140 1.00 89.25 108 ASP A O 1
ATOM 769 N N . PHE A 1 109 ? 13.149 -5.043 -8.214 1.00 81.38 109 PHE A N 1
ATOM 770 C CA . PHE A 1 109 ? 12.850 -4.798 -9.620 1.00 81.38 109 PHE A CA 1
ATOM 771 C C . PHE A 1 109 ? 13.837 -5.594 -10.475 1.00 81.38 109 PHE A C 1
ATOM 773 O O . PHE A 1 109 ? 14.804 -5.048 -11.000 1.00 81.38 109 PHE A O 1
ATOM 780 N N . ASN A 1 110 ? 13.584 -6.889 -10.672 1.00 72.19 110 ASN A N 1
ATOM 781 C CA . ASN A 1 110 ? 14.336 -7.661 -11.659 1.00 72.19 110 ASN A CA 1
ATOM 782 C C . ASN A 1 110 ? 13.897 -7.252 -13.078 1.00 72.19 110 ASN A C 1
ATOM 784 O O . ASN A 1 110 ? 13.036 -7.870 -13.712 1.00 72.19 110 ASN A O 1
ATOM 788 N N . THR A 1 111 ? 14.462 -6.143 -13.555 1.00 58.97 111 THR A N 1
ATOM 789 C CA . THR A 1 111 ? 14.113 -5.508 -14.834 1.00 58.97 111 THR A CA 1
ATOM 790 C C . THR A 1 111 ? 14.488 -6.360 -16.043 1.00 58.97 111 THR A C 1
ATOM 792 O O . THR A 1 111 ? 13.890 -6.189 -17.105 1.00 58.97 111 THR A O 1
ATOM 795 N N . ALA A 1 112 ? 15.403 -7.324 -15.885 1.00 54.69 112 ALA A N 1
ATOM 796 C CA . ALA A 1 112 ? 15.962 -8.092 -16.990 1.00 54.69 112 ALA A CA 1
ATOM 797 C C . ALA A 1 112 ? 14.919 -8.914 -17.772 1.00 54.69 112 ALA A C 1
ATOM 799 O O . ALA A 1 112 ? 15.166 -9.227 -18.932 1.00 54.69 112 ALA A O 1
ATOM 800 N N . ASN A 1 113 ? 13.757 -9.250 -17.189 1.00 52.31 113 ASN A N 1
ATOM 801 C CA . ASN A 1 113 ? 12.724 -10.048 -17.874 1.00 52.31 113 ASN A CA 1
ATOM 802 C C . ASN A 1 113 ? 11.260 -9.699 -17.520 1.00 52.31 113 ASN A C 1
ATOM 804 O O . ASN A 1 113 ? 10.349 -10.383 -17.993 1.00 52.31 113 ASN A O 1
ATOM 808 N N . ALA A 1 114 ? 11.003 -8.683 -16.687 1.00 64.25 114 ALA A N 1
ATOM 809 C CA . ALA A 1 114 ? 9.683 -8.505 -16.070 1.00 64.25 114 ALA A CA 1
ATOM 810 C C . ALA A 1 114 ? 8.820 -7.376 -16.651 1.00 64.25 114 ALA A C 1
ATOM 812 O O . ALA A 1 114 ? 7.605 -7.440 -16.482 1.00 64.25 114 ALA A O 1
ATOM 813 N N . PHE A 1 115 ? 9.394 -6.361 -17.316 1.00 81.19 115 PHE A N 1
ATOM 814 C CA . PHE A 1 115 ? 8.591 -5.249 -17.841 1.00 81.19 115 PHE A CA 1
ATOM 815 C C . PHE A 1 115 ? 7.932 -5.637 -19.166 1.00 81.19 115 PHE A C 1
ATOM 817 O O . PHE A 1 115 ? 8.603 -5.782 -20.194 1.00 81.19 115 PHE A O 1
ATOM 824 N N . LYS A 1 116 ? 6.611 -5.796 -19.132 1.00 85.25 116 LYS A N 1
ATOM 825 C CA . LYS A 1 116 ? 5.781 -6.062 -20.306 1.00 85.25 116 LYS A CA 1
ATOM 826 C C . LYS A 1 116 ? 4.954 -4.837 -20.622 1.00 85.25 116 LYS A C 1
ATOM 828 O O . LYS A 1 116 ? 4.264 -4.324 -19.746 1.00 85.25 116 LYS A O 1
ATOM 833 N N . THR A 1 117 ? 4.991 -4.402 -21.873 1.00 86.06 117 THR A N 1
ATOM 834 C CA . THR A 1 117 ? 4.037 -3.399 -22.349 1.00 86.06 117 THR A CA 1
ATOM 835 C C . THR A 1 117 ? 2.636 -3.985 -22.427 1.00 86.06 117 THR A C 1
ATOM 837 O O . THR A 1 117 ? 2.467 -5.206 -22.477 1.00 86.06 117 THR A O 1
ATOM 840 N N . ASP A 1 118 ? 1.634 -3.123 -22.556 1.00 83.38 118 ASP A N 1
ATOM 841 C CA . ASP A 1 118 ? 0.252 -3.546 -22.823 1.00 83.38 118 ASP A CA 1
ATOM 842 C C . ASP A 1 118 ? 0.105 -4.341 -24.131 1.00 83.38 118 ASP A C 1
ATOM 844 O O . ASP A 1 118 ? -0.823 -5.129 -24.298 1.00 83.38 118 ASP A O 1
ATOM 848 N N . LEU A 1 119 ? 1.060 -4.184 -25.054 1.00 82.94 119 LEU A N 1
ATOM 849 C CA . LEU A 1 119 ? 1.145 -4.956 -26.296 1.00 82.94 119 LEU A CA 1
ATOM 850 C C . LEU A 1 119 ? 1.821 -6.327 -26.106 1.00 82.94 119 LEU A C 1
ATOM 852 O O . LEU A 1 119 ? 2.036 -7.050 -27.077 1.00 82.94 119 LEU A O 1
ATOM 856 N N . GLY A 1 120 ? 2.189 -6.687 -24.874 1.00 84.50 120 GLY A N 1
ATOM 857 C CA . GLY A 1 120 ? 2.883 -7.930 -24.540 1.00 84.50 120 GLY A CA 1
ATOM 858 C C . GLY A 1 120 ? 4.361 -7.946 -24.933 1.00 84.50 120 GLY A C 1
ATOM 859 O O . GLY A 1 120 ? 4.994 -9.000 -24.873 1.00 84.50 120 GLY A O 1
ATOM 860 N N . CYS A 1 121 ? 4.923 -6.802 -25.327 1.00 83.31 121 CYS A N 1
ATOM 861 C CA . CYS A 1 121 ? 6.323 -6.703 -25.707 1.00 83.31 121 CYS A CA 1
ATOM 862 C C . CYS A 1 121 ? 7.209 -6.635 -24.465 1.00 83.31 121 CYS A C 1
ATOM 864 O O . CYS A 1 121 ? 6.999 -5.795 -23.588 1.00 83.31 121 CYS A O 1
ATOM 866 N N . THR A 1 122 ? 8.246 -7.467 -24.428 1.00 82.50 122 THR A N 1
ATOM 867 C CA . THR A 1 122 ? 9.359 -7.273 -23.497 1.00 82.50 122 THR A CA 1
ATOM 868 C C . THR A 1 122 ? 10.246 -6.154 -24.028 1.00 82.50 122 THR A C 1
ATOM 870 O O . THR A 1 122 ? 10.620 -6.167 -25.203 1.00 82.50 122 THR A O 1
ATOM 873 N N . ILE A 1 123 ? 10.597 -5.200 -23.169 1.00 73.81 123 ILE A N 1
ATOM 874 C CA . ILE A 1 123 ? 11.537 -4.127 -23.501 1.00 73.81 123 ILE A CA 1
ATOM 875 C C . ILE A 1 123 ? 12.891 -4.459 -22.864 1.00 73.81 123 ILE A C 1
ATOM 877 O O . ILE A 1 123 ? 13.105 -4.118 -21.699 1.00 73.81 123 ILE A O 1
ATOM 881 N N . PRO A 1 124 ? 13.810 -5.128 -23.583 1.00 72.81 124 PRO A N 1
ATOM 882 C CA . PRO A 1 124 ? 15.169 -5.277 -23.089 1.00 72.81 124 PRO A CA 1
ATOM 883 C C . PRO A 1 124 ? 15.838 -3.900 -23.015 1.00 72.81 124 PRO A C 1
ATOM 885 O O . PRO A 1 124 ? 15.619 -3.048 -23.881 1.00 72.81 124 PRO A O 1
ATOM 888 N N . ASP A 1 125 ? 16.677 -3.701 -22.000 1.00 75.19 125 ASP A N 1
ATOM 889 C CA . ASP A 1 125 ? 17.530 -2.516 -21.862 1.00 75.19 125 ASP A CA 1
ATOM 890 C C . ASP A 1 125 ? 16.746 -1.179 -21.814 1.00 75.19 125 ASP A C 1
ATOM 892 O O . ASP A 1 125 ? 17.162 -0.180 -22.408 1.00 75.19 125 ASP A O 1
ATOM 896 N N . LEU A 1 126 ? 15.587 -1.146 -21.135 1.00 76.50 126 LEU A N 1
ATOM 897 C CA . LEU A 1 126 ? 14.781 0.073 -20.975 1.00 76.50 126 LEU A CA 1
ATOM 898 C C . LEU A 1 126 ? 15.557 1.161 -20.215 1.00 76.50 126 LEU A C 1
ATOM 900 O O . LEU A 1 126 ? 15.738 1.080 -18.998 1.00 76.50 126 LEU A O 1
ATOM 904 N N . LYS A 1 127 ? 15.911 2.242 -20.920 1.00 82.06 127 LYS A N 1
ATOM 905 C CA . LYS A 1 127 ? 16.469 3.460 -20.320 1.00 82.06 127 LYS A CA 1
ATOM 906 C C . LYS A 1 127 ? 15.377 4.495 -20.143 1.00 82.06 127 LYS A C 1
ATOM 908 O O . LYS A 1 127 ? 14.970 5.151 -21.104 1.00 82.06 127 LYS A O 1
ATOM 913 N N . VAL A 1 128 ? 14.884 4.631 -18.919 1.00 83.44 128 VAL A N 1
ATOM 914 C CA . VAL A 1 128 ? 13.815 5.583 -18.607 1.00 83.44 128 VAL A CA 1
ATOM 915 C C . VAL A 1 128 ? 14.395 6.986 -18.486 1.00 83.44 128 VAL A C 1
ATOM 917 O O . VAL A 1 128 ? 15.295 7.225 -17.690 1.00 83.44 128 VAL A O 1
ATOM 920 N N . ALA A 1 129 ? 13.848 7.911 -19.267 1.00 86.44 129 ALA A N 1
ATOM 921 C CA . ALA A 1 129 ? 14.143 9.335 -19.170 1.00 86.44 129 ALA A CA 1
ATOM 922 C C . ALA A 1 129 ? 13.253 10.015 -18.119 1.00 86.44 129 ALA A C 1
ATOM 924 O O . ALA A 1 129 ? 13.717 10.880 -17.383 1.00 86.44 129 ALA A O 1
ATOM 925 N N . GLN A 1 130 ? 11.978 9.618 -18.045 1.00 89.06 130 GLN A N 1
ATOM 926 C CA . GLN A 1 130 ? 11.015 10.161 -17.089 1.00 89.06 130 GLN A CA 1
ATOM 927 C C . GLN A 1 130 ? 9.901 9.152 -16.797 1.00 89.06 130 GLN A C 1
ATOM 929 O O . GLN A 1 130 ? 9.310 8.604 -17.720 1.00 89.06 130 GLN A O 1
ATOM 934 N N . ILE A 1 131 ? 9.554 8.955 -15.530 1.00 90.25 131 ILE A N 1
ATOM 935 C CA . ILE A 1 131 ? 8.331 8.285 -15.082 1.00 90.25 131 ILE A CA 1
ATOM 936 C C . ILE A 1 131 ? 7.211 9.326 -14.976 1.00 90.25 131 ILE A C 1
ATOM 938 O O . ILE A 1 131 ? 7.375 10.361 -14.325 1.00 90.25 131 ILE A O 1
ATOM 942 N N . LEU A 1 132 ? 6.073 9.034 -15.604 1.00 92.69 132 LEU A N 1
ATOM 943 C CA . LEU A 1 132 ? 4.866 9.866 -15.613 1.00 92.69 132 LEU A CA 1
ATOM 944 C C . LEU A 1 132 ? 3.776 9.313 -14.691 1.00 92.69 132 LEU A C 1
ATOM 946 O O . LEU A 1 132 ? 3.051 10.087 -14.068 1.00 92.69 132 LEU A O 1
ATOM 950 N N . SER A 1 133 ? 3.672 7.989 -14.580 1.00 94.50 133 SER A N 1
ATOM 951 C CA . SER A 1 133 ? 2.802 7.325 -13.611 1.00 94.50 133 SER A CA 1
ATOM 952 C C . SER A 1 133 ? 3.513 6.135 -12.982 1.00 94.50 133 SER A C 1
ATOM 954 O O . SER A 1 133 ? 4.321 5.463 -13.622 1.00 94.50 133 SER A O 1
ATOM 956 N N . PHE A 1 134 ? 3.202 5.885 -11.714 1.00 93.31 134 PHE A N 1
ATOM 957 C CA . PHE A 1 134 ? 3.702 4.740 -10.970 1.00 93.31 134 PHE A CA 1
ATOM 958 C C . PHE A 1 134 ? 2.618 4.282 -10.003 1.00 93.31 134 PHE A C 1
ATOM 960 O O . PHE A 1 134 ? 2.223 5.036 -9.105 1.00 93.31 134 PHE A O 1
ATOM 967 N N . LYS A 1 135 ? 2.129 3.062 -10.201 1.00 95.62 135 LYS A N 1
ATOM 968 C CA . LYS A 1 135 ? 1.092 2.443 -9.385 1.00 95.62 135 LYS A CA 1
ATOM 969 C C . LYS A 1 135 ? 1.525 1.042 -8.987 1.00 95.62 135 LYS A C 1
ATOM 971 O O . LYS A 1 135 ? 1.948 0.246 -9.813 1.00 95.62 135 LYS A O 1
ATOM 976 N N . VAL A 1 136 ? 1.375 0.734 -7.709 1.00 95.31 136 VAL A N 1
ATOM 977 C CA . VAL A 1 136 ? 1.653 -0.577 -7.134 1.00 95.31 136 VAL A CA 1
ATOM 978 C C . VAL A 1 136 ? 0.340 -1.197 -6.699 1.00 95.31 136 VAL A C 1
ATOM 980 O O . VAL A 1 136 ? -0.432 -0.585 -5.962 1.00 95.31 136 VAL A O 1
ATOM 983 N N . VAL A 1 137 ? 0.102 -2.421 -7.150 1.00 96.31 137 VAL A N 1
ATOM 984 C CA . VAL A 1 137 ? -0.998 -3.281 -6.728 1.00 96.31 137 VAL A CA 1
ATOM 985 C C . VAL A 1 137 ? -0.389 -4.483 -6.021 1.00 96.31 137 VAL A C 1
ATOM 987 O O . VAL A 1 137 ? 0.257 -5.322 -6.647 1.00 96.31 137 VAL A O 1
ATOM 990 N N . ALA A 1 138 ? -0.599 -4.579 -4.714 1.00 96.56 138 ALA A N 1
ATOM 991 C CA . ALA A 1 138 ? -0.162 -5.713 -3.913 1.00 96.56 138 ALA A CA 1
ATOM 992 C C . ALA A 1 138 ? -1.367 -6.564 -3.504 1.00 96.56 138 ALA A C 1
ATOM 994 O O . ALA A 1 138 ? -2.405 -6.039 -3.101 1.00 96.56 138 ALA A O 1
ATOM 995 N N . LYS A 1 139 ? -1.246 -7.887 -3.604 1.00 96.25 139 LYS A N 1
ATOM 996 C CA . LYS A 1 139 ? -2.304 -8.859 -3.303 1.00 96.25 139 LYS A C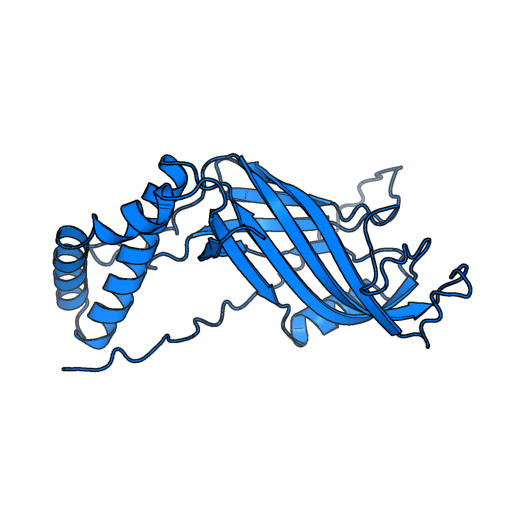A 1
ATOM 997 C C . LYS A 1 139 ? -1.783 -9.900 -2.305 1.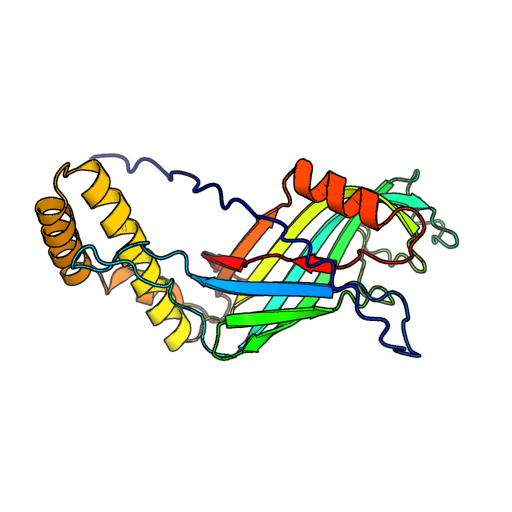00 96.25 139 LYS A C 1
ATOM 999 O O . LYS A 1 139 ? -0.821 -10.611 -2.595 1.00 96.25 139 LYS A O 1
ATOM 1004 N N . LEU A 1 140 ? -2.456 -10.035 -1.162 1.00 95.31 140 LEU A N 1
ATOM 1005 C CA . LEU A 1 140 ? -2.220 -11.102 -0.181 1.00 95.31 140 LEU A CA 1
ATOM 1006 C C . LEU A 1 140 ? -3.071 -12.332 -0.483 1.00 95.31 140 LEU A C 1
ATOM 1008 O O . LEU A 1 140 ? -4.142 -12.245 -1.097 1.00 95.31 140 LEU A O 1
ATOM 1012 N N . GLN A 1 141 ? -2.604 -13.491 -0.021 1.00 92.25 141 GLN A N 1
ATOM 1013 C CA . GLN A 1 141 ? -3.437 -14.686 0.020 1.00 92.25 141 GLN A CA 1
ATOM 1014 C C . GLN A 1 141 ? -4.536 -14.534 1.064 1.00 92.25 141 GLN A C 1
ATOM 1016 O O . GLN A 1 141 ? -4.350 -13.942 2.127 1.00 92.25 141 GLN A O 1
ATOM 1021 N N . ASN A 1 142 ? -5.687 -15.124 0.772 1.00 89.75 142 ASN A N 1
ATOM 1022 C CA . ASN A 1 142 ? -6.847 -15.004 1.629 1.00 89.75 142 ASN A CA 1
ATOM 1023 C C . ASN A 1 142 ? -6.973 -16.179 2.597 1.00 89.75 142 ASN A C 1
ATOM 1025 O O . ASN A 1 142 ? -7.891 -16.994 2.514 1.00 89.75 142 ASN A O 1
ATOM 1029 N N . THR A 1 143 ? -5.984 -16.313 3.477 1.00 90.94 143 THR A N 1
ATOM 1030 C CA . THR A 1 143 ? -6.007 -17.331 4.530 1.00 90.94 143 THR A CA 1
ATOM 1031 C C . THR A 1 143 ? -7.064 -16.975 5.576 1.00 90.94 143 THR A C 1
ATOM 1033 O O . THR A 1 143 ? -7.417 -15.807 5.750 1.00 90.94 143 THR A O 1
ATOM 1036 N N . GLN A 1 144 ? -7.553 -17.969 6.323 1.00 90.25 144 GLN A N 1
ATOM 1037 C CA . GLN A 1 144 ? -8.499 -17.728 7.420 1.00 90.25 144 GLN A CA 1
ATOM 1038 C C . GLN A 1 144 ? -7.957 -16.700 8.427 1.00 90.25 144 GLN A C 1
ATOM 1040 O O . GLN A 1 144 ? -8.700 -15.843 8.905 1.00 90.25 144 GLN A O 1
ATOM 1045 N N . GLN A 1 145 ? -6.655 -16.769 8.703 1.00 91.62 145 GLN A N 1
ATOM 1046 C CA . GLN A 1 145 ? -5.978 -15.886 9.639 1.00 91.62 145 GLN A CA 1
ATOM 1047 C C . GLN A 1 145 ? -5.884 -14.448 9.107 1.00 91.62 145 GLN A C 1
ATOM 1049 O O . GLN A 1 145 ? -6.320 -13.527 9.796 1.00 91.62 145 GLN A O 1
ATOM 1054 N N . ASN A 1 146 ? -5.449 -14.241 7.857 1.00 91.81 146 ASN A N 1
ATOM 1055 C CA . ASN A 1 146 ? -5.448 -12.905 7.247 1.00 91.81 146 ASN A CA 1
ATOM 1056 C C . ASN A 1 146 ? -6.845 -12.309 7.171 1.00 91.81 146 ASN A C 1
ATOM 1058 O O . ASN A 1 146 ? -7.022 -11.134 7.469 1.00 91.81 146 ASN A O 1
ATOM 1062 N N . CYS A 1 147 ? -7.836 -13.122 6.803 1.00 92.38 147 CYS A N 1
ATOM 1063 C CA . CYS A 1 147 ? -9.227 -12.699 6.770 1.00 92.38 147 CYS A CA 1
ATOM 1064 C C . CYS A 1 147 ? -9.689 -12.171 8.115 1.00 92.38 147 CYS A C 1
ATOM 1066 O O . CYS A 1 147 ? -10.301 -11.107 8.184 1.00 92.38 147 CYS A O 1
ATOM 1068 N N . LYS A 1 148 ? -9.403 -12.915 9.185 1.00 92.50 148 LYS A N 1
ATOM 1069 C CA . LYS A 1 148 ? -9.766 -12.500 10.531 1.00 92.50 148 LYS A CA 1
ATOM 1070 C C . LYS A 1 148 ? -9.096 -11.170 10.877 1.00 92.50 148 LYS A C 1
ATOM 1072 O O . LYS A 1 148 ? -9.797 -10.231 11.240 1.00 92.50 148 LYS A O 1
ATOM 1077 N N . THR A 1 149 ? -7.779 -11.066 10.705 1.00 94.25 149 THR A N 1
ATOM 1078 C CA . THR A 1 149 ? -7.020 -9.853 11.043 1.00 94.25 149 THR A CA 1
ATOM 1079 C C . THR A 1 149 ? -7.466 -8.642 10.220 1.00 94.25 149 THR A C 1
ATOM 1081 O O . THR A 1 149 ? -7.702 -7.578 10.788 1.00 94.25 149 THR A O 1
ATOM 1084 N N . TYR A 1 150 ? -7.655 -8.809 8.909 1.00 94.88 150 TYR A N 1
ATOM 1085 C CA . TYR A 1 150 ? -8.182 -7.777 8.014 1.00 94.88 150 TYR A CA 1
ATOM 1086 C C . TYR A 1 150 ? -9.570 -7.308 8.451 1.00 94.88 150 TYR A C 1
ATOM 1088 O O . TYR A 1 150 ? -9.805 -6.109 8.573 1.00 94.88 150 TYR A O 1
ATOM 1096 N N . CYS A 1 151 ? -10.491 -8.236 8.713 1.00 93.69 151 CYS A N 1
ATOM 1097 C CA . CYS A 1 151 ? -11.850 -7.895 9.114 1.00 93.69 151 CYS A CA 1
ATOM 1098 C C . CYS A 1 151 ? -11.900 -7.180 10.463 1.00 93.69 151 CYS A C 1
ATOM 1100 O O . CYS A 1 151 ? -12.647 -6.213 10.607 1.00 93.69 151 CYS A O 1
ATOM 1102 N N . ASP A 1 152 ? -11.089 -7.621 11.425 1.00 93.56 152 ASP A N 1
ATOM 1103 C CA . ASP A 1 152 ? -10.984 -6.971 12.727 1.00 93.56 152 ASP A CA 1
ATOM 1104 C C . ASP A 1 152 ? -10.413 -5.544 12.575 1.00 93.56 152 ASP A C 1
ATOM 1106 O O . ASP A 1 152 ? -10.928 -4.614 13.190 1.00 93.56 152 ASP A O 1
ATOM 1110 N N . ALA A 1 153 ? -9.403 -5.340 11.718 1.00 95.19 153 ALA A N 1
ATOM 1111 C CA . ALA A 1 153 ? -8.830 -4.019 11.433 1.00 95.19 153 ALA A CA 1
ATOM 1112 C C . ALA A 1 153 ? -9.820 -3.078 10.724 1.00 95.19 153 ALA A C 1
ATOM 1114 O O . ALA A 1 153 ? -10.024 -1.942 11.151 1.00 95.19 153 ALA A O 1
ATOM 1115 N N . GLN A 1 154 ? -10.510 -3.566 9.691 1.00 94.19 154 GLN A N 1
ATOM 1116 C CA . GLN A 1 154 ? -11.529 -2.795 8.971 1.00 94.19 154 GLN A CA 1
ATOM 1117 C C . GLN A 1 154 ? -12.687 -2.379 9.877 1.00 94.19 154 GLN A C 1
ATOM 1119 O O . GLN A 1 154 ? -13.167 -1.246 9.796 1.00 94.19 154 GLN A O 1
ATOM 1124 N N . LEU A 1 155 ? -13.134 -3.282 10.754 1.00 93.38 155 LEU A N 1
ATOM 1125 C CA . LEU A 1 155 ? -14.145 -2.969 11.755 1.00 93.38 155 LEU A CA 1
ATOM 1126 C C . LEU A 1 155 ? -13.676 -1.823 12.648 1.00 93.38 155 LEU A C 1
ATOM 1128 O O . LEU A 1 155 ? -14.399 -0.838 12.787 1.00 93.38 155 LEU A O 1
ATOM 1132 N N . ARG A 1 156 ? -12.476 -1.933 13.226 1.00 94.62 156 ARG A N 1
ATOM 1133 C CA . ARG A 1 156 ? -11.916 -0.895 14.096 1.00 94.62 156 ARG A CA 1
ATOM 1134 C C . ARG A 1 156 ? -11.810 0.449 13.383 1.00 94.62 156 ARG A C 1
ATOM 1136 O O . ARG A 1 156 ? -12.281 1.449 13.920 1.00 94.62 156 ARG A O 1
ATOM 1143 N N . ALA A 1 157 ? -11.290 0.473 12.156 1.00 94.81 157 ALA A N 1
ATOM 1144 C CA . ALA A 1 157 ? -11.214 1.684 11.339 1.00 94.81 157 ALA A CA 1
ATOM 1145 C C . ALA A 1 157 ? -12.604 2.303 11.089 1.00 94.81 157 ALA A C 1
ATOM 1147 O O . ALA A 1 157 ? -12.802 3.512 11.230 1.00 94.81 157 ALA A O 1
ATOM 1148 N N . SER A 1 158 ? -13.605 1.480 10.760 1.00 93.12 158 SER A N 1
ATOM 1149 C CA . SER A 1 158 ? -14.989 1.932 10.562 1.00 93.12 158 SER A CA 1
ATOM 1150 C C . SER A 1 158 ? -15.617 2.470 11.852 1.00 93.12 158 SER A C 1
ATOM 1152 O O . SER A 1 158 ? -16.345 3.469 11.819 1.00 93.12 158 SER A O 1
ATOM 1154 N N . CYS A 1 159 ? -15.351 1.816 12.984 1.00 94.31 159 CYS A N 1
ATOM 1155 C CA . CYS A 1 159 ? -15.809 2.244 14.299 1.00 94.31 159 CYS A CA 1
ATOM 1156 C C . CYS A 1 159 ? -15.174 3.578 14.698 1.00 94.31 159 CYS A C 1
ATOM 1158 O O . CYS A 1 159 ? -15.899 4.483 15.102 1.00 94.31 159 CYS A O 1
ATOM 1160 N N . GLU A 1 160 ? -13.859 3.743 14.527 1.00 95.06 160 GLU A N 1
ATOM 1161 C CA . GLU A 1 160 ? -13.166 5.009 14.787 1.00 95.06 160 GLU A CA 1
ATOM 1162 C C . GLU A 1 160 ? -13.776 6.152 13.972 1.00 95.06 160 GLU A C 1
ATOM 1164 O O . GLU A 1 160 ? -14.237 7.128 14.560 1.00 95.06 160 GLU A O 1
ATOM 1169 N N . ASN A 1 161 ? -13.901 5.993 12.651 1.00 94.19 161 ASN A N 1
ATOM 1170 C CA . ASN A 1 161 ? -14.480 7.019 11.777 1.00 94.19 161 ASN A CA 1
ATOM 1171 C C . ASN A 1 161 ? -15.909 7.413 12.185 1.00 94.19 161 ASN A C 1
ATOM 1173 O O . ASN A 1 161 ? -16.263 8.594 12.194 1.00 94.19 161 ASN A O 1
ATOM 1177 N N . SER A 1 162 ? -16.739 6.427 12.536 1.00 95.12 162 SER A N 1
ATOM 1178 C CA . SER A 1 162 ? -18.127 6.672 12.944 1.00 95.12 162 SER A CA 1
ATOM 1179 C C . SER A 1 162 ? -18.203 7.388 14.294 1.00 95.12 162 SER A C 1
ATOM 1181 O O . SER A 1 162 ? -18.989 8.321 14.460 1.00 95.12 162 SER A O 1
ATOM 1183 N N . CYS A 1 163 ? -17.378 6.978 15.257 1.00 95.81 163 CYS A N 1
ATOM 1184 C CA . CYS A 1 163 ? -17.370 7.536 16.604 1.00 95.81 163 CYS A CA 1
ATOM 1185 C C . CYS A 1 163 ? -16.739 8.930 16.660 1.00 95.81 163 CYS A C 1
ATOM 1187 O O . CYS A 1 163 ? -17.234 9.789 17.391 1.00 95.81 163 CYS A O 1
ATOM 1189 N N . ASP A 1 164 ? -15.700 9.187 15.867 1.00 94.56 164 ASP A N 1
ATOM 1190 C CA . ASP A 1 164 ? -15.053 10.497 15.771 1.00 94.56 164 ASP A CA 1
ATOM 1191 C C . ASP A 1 164 ? -16.000 11.551 15.189 1.00 94.56 164 ASP A C 1
ATOM 1193 O O . ASP A 1 164 ? -16.015 12.694 15.646 1.00 94.56 164 ASP A O 1
ATOM 1197 N N . ALA A 1 165 ? -16.853 11.154 14.240 1.00 93.81 165 ALA A N 1
ATOM 1198 C CA . ALA A 1 165 ? -17.893 12.020 13.693 1.00 93.81 165 ALA A CA 1
ATOM 1199 C C . ALA A 1 165 ? -19.028 12.310 14.694 1.00 93.81 165 ALA A C 1
ATOM 1201 O O . ALA A 1 165 ? -19.666 13.361 14.618 1.00 93.81 165 ALA A O 1
ATOM 1202 N N . GLN A 1 166 ? -19.306 11.387 15.619 1.00 96.00 166 GLN A N 1
ATOM 1203 C CA . GLN A 1 166 ? -20.426 11.490 16.561 1.00 96.00 166 GLN A CA 1
ATOM 1204 C C . GLN A 1 166 ? -20.063 12.178 17.882 1.00 96.00 166 GLN A C 1
ATOM 1206 O O . GLN A 1 166 ? -20.911 12.851 18.470 1.00 96.00 166 GLN A O 1
ATOM 1211 N N . PHE A 1 167 ? -18.830 12.017 18.369 1.00 96.44 167 PHE A N 1
ATOM 1212 C CA . PHE A 1 167 ? -18.442 12.427 19.718 1.00 96.44 167 PHE A CA 1
ATOM 1213 C C . PHE A 1 167 ? -17.255 13.393 19.723 1.00 96.44 167 PHE A C 1
ATOM 1215 O O . PHE A 1 167 ? -16.171 13.113 19.210 1.00 96.44 167 PHE A O 1
ATOM 1222 N N . GLN A 1 168 ? -17.430 14.522 20.414 1.00 95.38 168 GLN A N 1
ATOM 1223 C CA . GLN A 1 168 ? -16.377 15.530 20.569 1.00 95.38 168 GLN A CA 1
ATOM 1224 C C . GLN A 1 168 ? -15.376 15.190 21.685 1.00 95.38 168 GLN A C 1
ATOM 1226 O O . GLN A 1 168 ? -14.205 15.564 21.592 1.00 95.38 168 GLN A O 1
ATOM 1231 N N . THR A 1 169 ? -15.803 14.464 22.725 1.00 95.81 169 THR A N 1
ATOM 1232 C CA . THR A 1 169 ? -14.953 14.105 23.871 1.00 95.81 169 THR A CA 1
ATOM 1233 C C . THR A 1 169 ? -14.242 12.768 23.658 1.00 95.81 169 THR A C 1
ATOM 1235 O O . THR A 1 169 ? -14.800 11.842 23.071 1.00 95.81 169 THR A O 1
ATOM 1238 N N . GLN A 1 170 ? -13.021 12.637 24.193 1.00 93.25 170 GLN A N 1
ATOM 1239 C CA . GLN A 1 170 ? -12.258 11.381 24.117 1.00 93.25 170 GLN A CA 1
ATOM 1240 C C . GLN A 1 170 ? -12.989 10.214 24.796 1.00 93.25 170 GLN A C 1
ATOM 1242 O O . GLN A 1 170 ? -13.055 9.120 24.244 1.00 93.25 170 GLN A O 1
ATOM 1247 N N . GLN A 1 171 ? -13.605 10.454 25.958 1.00 94.62 171 GLN A N 1
ATOM 1248 C CA . GLN A 1 171 ? -14.364 9.425 26.675 1.00 94.62 171 GLN A CA 1
ATOM 1249 C C . GLN A 1 171 ? -15.591 8.947 25.877 1.00 94.62 171 GLN A C 1
ATOM 1251 O O . GLN A 1 171 ? -15.879 7.749 25.849 1.00 94.62 171 GLN A O 1
ATOM 1256 N N . GLY A 1 172 ? -16.292 9.868 25.202 1.00 95.81 172 GLY A N 1
ATOM 1257 C CA . GLY A 1 172 ? -17.416 9.534 24.325 1.00 95.81 172 GLY A CA 1
ATOM 1258 C C . GLY A 1 172 ? -16.979 8.671 23.142 1.00 95.81 172 GLY A C 1
ATOM 1259 O O . GLY A 1 172 ? -17.577 7.623 22.897 1.00 95.81 172 GLY A O 1
ATOM 1260 N N . ARG A 1 173 ? -15.880 9.052 22.475 1.00 95.75 173 ARG A N 1
ATOM 1261 C CA . ARG A 1 173 ? -15.280 8.270 21.382 1.00 95.75 173 ARG A CA 1
ATOM 1262 C C . ARG A 1 173 ? -14.888 6.859 21.821 1.00 95.75 173 ARG A C 1
ATOM 1264 O O . ARG A 1 173 ? -15.301 5.901 21.177 1.00 95.75 173 ARG A O 1
ATOM 1271 N N . ALA A 1 174 ? -14.167 6.721 22.934 1.00 94.56 174 ALA A N 1
ATOM 1272 C CA . ALA A 1 174 ? -13.745 5.422 23.468 1.00 94.56 174 ALA A CA 1
ATOM 1273 C C . ALA A 1 174 ? -14.944 4.504 23.782 1.00 94.56 174 ALA A C 1
ATOM 1275 O O . ALA A 1 174 ? -14.995 3.349 23.357 1.00 94.56 174 ALA A O 1
ATOM 1276 N N . THR A 1 175 ? -15.972 5.044 24.447 1.00 96.06 175 THR A N 1
ATOM 1277 C CA . THR A 1 175 ? -17.201 4.296 24.777 1.00 96.06 175 THR A CA 1
ATOM 1278 C C . THR A 1 175 ? -17.925 3.816 23.516 1.00 96.06 175 THR A C 1
ATOM 1280 O O . THR A 1 175 ? -18.372 2.667 23.440 1.00 96.06 175 THR A O 1
ATOM 1283 N N . CYS A 1 176 ? -18.009 4.685 22.507 1.00 96.19 176 CYS A N 1
ATOM 1284 C CA . CYS A 1 176 ? -18.595 4.364 21.213 1.00 96.19 176 CYS A CA 1
ATOM 1285 C C . CYS A 1 176 ? -17.812 3.260 20.484 1.00 96.19 176 CYS A C 1
ATOM 1287 O O . CYS A 1 176 ? -18.422 2.280 20.056 1.00 96.19 176 CYS A O 1
ATOM 1289 N N . ARG A 1 177 ? -16.476 3.358 20.401 1.00 94.81 177 ARG A N 1
ATOM 1290 C CA . ARG A 1 177 ? -15.631 2.357 19.720 1.00 94.81 177 ARG A CA 1
ATOM 1291 C C . ARG A 1 177 ? -15.753 0.986 20.370 1.00 94.81 177 ARG A C 1
ATOM 1293 O O . ARG A 1 177 ? -16.028 0.016 19.676 1.00 94.81 177 ARG A O 1
ATOM 1300 N N . SER A 1 178 ? -15.677 0.931 21.701 1.00 94.25 178 SER A N 1
ATOM 1301 C CA . SER A 1 178 ? -15.867 -0.305 22.471 1.00 94.25 178 SER A CA 1
ATOM 1302 C C . SER A 1 178 ? -17.210 -0.984 22.160 1.00 94.25 178 SER A C 1
ATOM 1304 O O . SER A 1 178 ? -17.266 -2.189 21.919 1.00 94.25 178 SER A O 1
ATOM 1306 N N . SER A 1 179 ? -18.293 -0.202 22.085 1.00 94.62 179 SER A N 1
ATOM 1307 C CA . SER A 1 179 ? -19.633 -0.719 21.761 1.00 94.62 179 SER A CA 1
ATOM 1308 C C . SER A 1 179 ? -19.750 -1.177 20.301 1.00 94.62 179 SER A C 1
ATOM 1310 O O . SER A 1 179 ? -20.387 -2.191 20.009 1.00 94.62 179 SER A O 1
ATOM 1312 N N . CYS A 1 180 ? -19.131 -0.436 19.380 1.00 93.50 180 CYS A N 1
ATOM 1313 C CA . CYS A 1 180 ? -19.119 -0.737 17.952 1.00 93.50 180 CYS A CA 1
ATOM 1314 C C . CYS A 1 180 ? -18.341 -2.027 17.649 1.00 93.50 180 CYS A C 1
ATOM 1316 O O . CYS A 1 180 ? -18.873 -2.917 16.985 1.00 93.50 180 CYS A O 1
ATOM 1318 N N . GLU A 1 181 ? -17.137 -2.178 18.208 1.00 92.25 181 GLU A N 1
ATOM 1319 C CA . GLU A 1 181 ? -16.311 -3.380 18.047 1.00 92.25 181 GLU A CA 1
ATOM 1320 C C . GLU A 1 181 ? -16.982 -4.628 18.633 1.00 92.25 181 GLU A C 1
ATOM 1322 O O . GLU A 1 181 ? -16.931 -5.698 18.033 1.00 92.25 181 GLU A O 1
ATOM 1327 N N . ALA A 1 182 ? -17.683 -4.498 19.765 1.00 90.62 182 ALA A N 1
ATOM 1328 C CA . ALA A 1 182 ? -18.433 -5.607 20.359 1.00 90.62 182 ALA A CA 1
ATOM 1329 C C . ALA A 1 182 ? -19.606 -6.091 19.482 1.00 90.62 182 ALA A C 1
ATOM 1331 O O . ALA A 1 182 ? -20.072 -7.219 19.645 1.00 90.62 182 ALA A O 1
ATOM 1332 N N . SER A 1 183 ? -20.085 -5.250 18.561 1.00 87.19 183 SER A N 1
ATOM 1333 C CA . SER A 1 183 ? -21.283 -5.510 17.755 1.00 87.19 183 SER A CA 1
ATOM 1334 C C . SER A 1 183 ? -20.985 -6.049 16.349 1.00 87.19 183 SER A C 1
ATOM 1336 O O . SER A 1 183 ? -21.893 -6.571 15.699 1.00 87.19 183 SER A O 1
ATOM 1338 N N . GLY A 1 184 ? -19.751 -5.934 15.845 1.00 77.06 184 GLY A N 1
ATOM 1339 C CA . GLY A 1 184 ? -19.405 -6.306 14.471 1.00 77.06 184 GLY A CA 1
ATOM 1340 C C . GLY A 1 184 ? -18.324 -7.379 14.408 1.00 77.06 184 GLY A C 1
ATOM 1341 O O . GLY A 1 184 ? -17.191 -7.122 14.752 1.00 77.06 184 GLY A O 1
ATOM 1342 N N . SER A 1 185 ? -18.621 -8.587 13.934 1.00 62.72 185 SER A N 1
ATOM 1343 C CA . SER A 1 185 ? -17.547 -9.541 13.575 1.00 62.72 185 SER A CA 1
ATOM 1344 C C . SER A 1 185 ? -17.945 -10.593 12.534 1.00 62.72 185 SER A C 1
ATOM 1346 O O . SER A 1 185 ? -17.079 -11.142 11.858 1.00 62.72 185 SER A O 1
ATOM 1348 N N . GLY A 1 186 ? -19.244 -10.843 12.317 1.00 68.81 186 GLY A N 1
ATOM 1349 C CA . GLY A 1 186 ? -19.686 -11.962 11.470 1.00 68.81 186 GLY A CA 1
ATOM 1350 C C . GLY A 1 186 ? -19.684 -11.731 9.948 1.00 68.81 186 GLY A C 1
ATOM 1351 O O . GLY A 1 186 ? -19.400 -12.655 9.183 1.00 68.81 186 GLY A O 1
ATOM 1352 N N . SER A 1 187 ? -20.010 -10.527 9.464 1.00 72.75 187 SER A N 1
ATOM 1353 C CA . SER A 1 187 ? -20.302 -10.320 8.031 1.00 72.75 187 SER A CA 1
ATOM 1354 C C . SER A 1 187 ? -19.053 -10.274 7.142 1.00 72.75 187 SER A C 1
ATOM 1356 O O . SER A 1 187 ? -19.052 -10.863 6.060 1.00 72.75 187 SER A O 1
ATOM 1358 N N . CYS A 1 188 ? -17.973 -9.635 7.600 1.00 81.19 188 CYS A N 1
ATOM 1359 C CA . CYS A 1 188 ? -16.734 -9.508 6.827 1.00 81.19 188 CYS A CA 1
ATOM 1360 C C . CYS A 1 188 ? -16.029 -10.861 6.624 1.00 81.19 188 CYS A C 1
ATOM 1362 O O . CYS A 1 188 ? -15.576 -11.168 5.521 1.00 81.19 188 CYS A O 1
ATOM 1364 N N . GLN A 1 189 ? -16.000 -11.718 7.652 1.00 78.75 189 GLN A N 1
ATOM 1365 C CA . GLN A 1 189 ? -15.322 -13.017 7.569 1.00 78.75 189 GLN A CA 1
ATOM 1366 C C . GLN A 1 189 ? -15.929 -13.914 6.484 1.00 78.75 189 GLN A C 1
ATOM 1368 O O . GLN A 1 189 ? -15.192 -14.549 5.735 1.00 78.75 189 GLN A O 1
ATOM 1373 N N . THR A 1 190 ? -17.257 -13.894 6.334 1.00 75.81 190 THR A N 1
ATOM 1374 C CA . THR A 1 190 ? -17.970 -14.673 5.306 1.00 75.81 190 THR A CA 1
ATOM 1375 C C . THR A 1 190 ? -17.615 -14.213 3.887 1.00 75.81 190 THR A C 1
ATOM 1377 O O . THR A 1 190 ? -17.436 -15.029 2.983 1.00 75.81 190 THR A O 1
ATOM 1380 N N . GLN A 1 191 ? -17.477 -12.901 3.673 1.00 76.94 191 GLN A N 1
ATOM 1381 C CA . GLN A 1 191 ? -17.050 -12.353 2.380 1.00 76.94 191 GLN A CA 1
ATOM 1382 C C . GLN A 1 191 ? -15.599 -12.714 2.065 1.00 76.94 191 GLN A C 1
ATOM 1384 O O . GLN A 1 191 ? -15.236 -12.912 0.906 1.00 76.94 191 GLN A O 1
ATOM 1389 N N . CYS A 1 192 ? -14.779 -12.827 3.098 1.00 78.19 192 CYS A N 1
ATOM 1390 C CA . CYS A 1 192 ? -13.376 -13.118 2.955 1.00 78.19 192 CYS A CA 1
ATOM 1391 C C . CYS A 1 192 ? -13.136 -14.609 2.644 1.00 78.19 192 CYS A C 1
ATOM 1393 O O . CYS A 1 192 ? -12.509 -14.938 1.646 1.00 78.19 192 CYS A O 1
ATOM 1395 N N . THR A 1 193 ? -13.725 -15.546 3.383 1.00 74.31 193 THR A N 1
ATOM 1396 C CA . THR A 1 193 ? -13.431 -16.986 3.218 1.00 74.31 193 THR A CA 1
ATOM 1397 C C . THR A 1 193 ? -14.191 -17.684 2.083 1.00 74.31 193 THR A C 1
ATOM 1399 O O . THR A 1 193 ? -13.891 -18.832 1.764 1.00 74.31 193 THR A O 1
ATOM 1402 N N . GLY A 1 194 ? -15.161 -17.016 1.448 1.00 68.75 194 GLY A N 1
ATOM 1403 C CA . GLY A 1 194 ? -16.072 -17.635 0.476 1.00 68.75 194 GLY A CA 1
ATOM 1404 C C . GLY A 1 194 ? -15.476 -18.026 -0.885 1.00 68.75 194 GLY A C 1
ATOM 1405 O O . GLY A 1 194 ? -16.168 -18.670 -1.669 1.00 68.75 194 GLY A O 1
ATOM 1406 N N . SER A 1 195 ? -14.232 -17.648 -1.202 1.00 74.38 195 SER A N 1
ATOM 1407 C CA . SER A 1 195 ? -13.570 -18.042 -2.455 1.00 74.38 195 SER A CA 1
ATOM 1408 C C . SER A 1 195 ? -12.047 -18.053 -2.325 1.00 74.38 195 SER A C 1
ATOM 1410 O O . SER A 1 195 ? -11.457 -17.091 -1.833 1.00 74.38 195 SER A O 1
ATOM 1412 N N . THR A 1 196 ? -11.401 -19.094 -2.857 1.00 76.25 196 THR A N 1
ATOM 1413 C CA . THR A 1 196 ? -9.934 -19.195 -2.972 1.00 76.25 196 THR A CA 1
ATOM 1414 C C . THR A 1 196 ? -9.343 -18.223 -3.993 1.00 76.25 196 THR A C 1
ATOM 1416 O O . THR A 1 196 ? -8.133 -17.993 -3.992 1.00 76.25 196 THR A O 1
ATOM 1419 N N . THR A 1 197 ? -10.172 -17.636 -4.863 1.00 83.38 197 THR A N 1
ATOM 1420 C CA . THR A 1 197 ? -9.720 -16.638 -5.838 1.00 83.38 197 THR A CA 1
ATOM 1421 C C . THR A 1 197 ? -9.634 -15.243 -5.236 1.00 83.38 197 THR A C 1
ATOM 1423 O O . THR A 1 197 ? -8.880 -14.424 -5.747 1.00 83.38 197 THR A O 1
ATOM 1426 N N . ARG A 1 198 ? -10.352 -14.949 -4.145 1.00 88.50 198 ARG A N 1
ATOM 1427 C CA . ARG A 1 198 ? -10.341 -13.613 -3.537 1.00 88.50 198 ARG A CA 1
ATOM 1428 C C . ARG A 1 198 ? -8.974 -13.260 -2.969 1.00 88.50 198 ARG A C 1
ATOM 1430 O O . ARG A 1 198 ? -8.244 -14.124 -2.488 1.00 88.50 198 ARG A O 1
ATOM 1437 N N . ARG A 1 199 ? -8.629 -11.977 -3.032 1.00 92.56 199 ARG A N 1
ATOM 1438 C CA . ARG A 1 199 ? -7.363 -11.416 -2.550 1.00 92.56 199 ARG A CA 1
ATOM 1439 C C . ARG A 1 199 ? -7.633 -10.177 -1.717 1.00 92.56 199 ARG A C 1
ATOM 1441 O O . ARG A 1 199 ? -8.493 -9.376 -2.070 1.00 92.56 199 ARG A O 1
ATOM 1448 N N . ILE A 1 200 ? -6.864 -9.998 -0.649 1.00 93.38 200 ILE A N 1
ATOM 1449 C CA . ILE A 1 200 ? -6.827 -8.721 0.064 1.00 93.38 200 ILE A CA 1
ATOM 1450 C C . ILE A 1 200 ? -5.812 -7.842 -0.666 1.00 93.38 200 ILE A C 1
ATOM 1452 O O . ILE A 1 200 ? -4.678 -8.262 -0.896 1.00 93.38 200 ILE A O 1
ATOM 1456 N N . THR A 1 201 ? -6.226 -6.655 -1.091 1.00 96.25 201 THR A N 1
ATOM 1457 C CA . THR A 1 201 ? -5.475 -5.809 -2.018 1.00 96.25 201 THR A CA 1
ATOM 1458 C C . THR A 1 201 ? -5.098 -4.480 -1.376 1.00 96.25 201 THR A C 1
ATOM 1460 O O . THR A 1 201 ? -5.928 -3.830 -0.735 1.00 96.25 201 THR A O 1
ATOM 1463 N N . ALA A 1 202 ? -3.850 -4.076 -1.588 1.00 96.75 202 ALA A N 1
ATOM 1464 C CA . ALA A 1 202 ? -3.363 -2.721 -1.391 1.00 96.75 202 ALA A CA 1
ATOM 1465 C C . ALA A 1 202 ? -3.091 -2.098 -2.765 1.00 96.75 202 ALA A C 1
ATOM 1467 O O . ALA A 1 202 ? -2.547 -2.756 -3.654 1.00 96.75 202 ALA A O 1
ATOM 1468 N N . GLU A 1 203 ? -3.472 -0.837 -2.937 1.00 96.62 203 GLU A N 1
ATOM 1469 C CA . GLU A 1 203 ? -3.149 -0.051 -4.126 1.00 96.62 203 GLU A CA 1
ATOM 1470 C C . GLU A 1 203 ? -2.535 1.267 -3.691 1.00 96.62 203 GLU A C 1
ATOM 1472 O O . GLU A 1 203 ? -3.107 1.976 -2.863 1.00 96.62 203 GLU A O 1
ATOM 1477 N N . VAL A 1 204 ? -1.378 1.594 -4.255 1.00 95.50 204 VAL A N 1
ATOM 1478 C CA . VAL A 1 204 ? -0.680 2.844 -3.964 1.00 95.50 204 VAL A CA 1
ATOM 1479 C C . VAL A 1 204 ? -0.218 3.461 -5.272 1.00 95.50 204 VAL A C 1
ATOM 1481 O O . VAL A 1 204 ? 0.254 2.766 -6.165 1.00 95.50 204 VAL A O 1
ATOM 1484 N N . SER A 1 205 ? -0.378 4.771 -5.411 1.00 94.31 205 SER A N 1
ATOM 1485 C CA . SER A 1 205 ? 0.185 5.538 -6.523 1.00 94.31 205 SER A CA 1
ATOM 1486 C C . SER A 1 205 ? 1.111 6.603 -5.964 1.00 94.31 205 SER A C 1
ATOM 1488 O O . SER A 1 205 ? 0.805 7.206 -4.932 1.00 94.31 205 SER A O 1
ATOM 1490 N N . LEU A 1 206 ? 2.243 6.831 -6.626 1.00 90.44 206 LEU A N 1
ATOM 1491 C CA . LEU A 1 206 ? 3.154 7.890 -6.207 1.00 90.44 206 LEU A CA 1
ATOM 1492 C C . LEU A 1 206 ? 2.525 9.260 -6.473 1.00 90.44 206 LEU A C 1
ATOM 1494 O O . LEU A 1 206 ? 1.902 9.495 -7.509 1.00 90.44 206 LEU A O 1
ATOM 1498 N N . SER A 1 207 ? 2.705 10.175 -5.523 1.00 90.69 207 SER A N 1
ATOM 1499 C CA . SER A 1 207 ? 2.338 11.577 -5.711 1.00 90.69 207 SER A CA 1
ATOM 1500 C C . SER A 1 207 ? 3.253 12.240 -6.748 1.00 90.69 207 SER A C 1
ATOM 1502 O O . SER A 1 207 ? 4.352 11.760 -7.021 1.00 90.69 207 SER A O 1
ATOM 1504 N N . ALA A 1 208 ? 2.845 13.390 -7.290 1.00 87.94 208 ALA A N 1
ATOM 1505 C CA . ALA A 1 208 ? 3.685 14.150 -8.220 1.00 87.94 208 ALA A CA 1
ATOM 1506 C C . ALA A 1 208 ? 5.053 14.530 -7.615 1.00 87.94 208 ALA A C 1
ATOM 1508 O O . ALA A 1 208 ? 6.057 14.525 -8.322 1.00 87.94 208 ALA A O 1
ATOM 1509 N N . ALA A 1 209 ? 5.104 14.814 -6.308 1.00 89.31 209 ALA A N 1
ATOM 1510 C CA . ALA A 1 209 ? 6.349 15.112 -5.603 1.00 89.31 209 ALA A CA 1
ATOM 1511 C C . ALA A 1 209 ? 7.262 13.877 -5.511 1.00 89.31 209 ALA A C 1
ATOM 1513 O O . ALA A 1 209 ? 8.435 13.963 -5.862 1.00 89.31 209 ALA A O 1
ATOM 1514 N N . ALA A 1 210 ? 6.706 12.721 -5.132 1.00 88.31 210 ALA A N 1
ATOM 1515 C CA . ALA A 1 210 ? 7.446 11.460 -5.086 1.00 88.31 210 ALA A CA 1
ATOM 1516 C C . ALA A 1 210 ? 7.945 11.033 -6.480 1.00 88.31 210 ALA A C 1
ATOM 1518 O O . ALA A 1 210 ? 9.066 10.557 -6.621 1.00 88.31 210 ALA A O 1
ATOM 1519 N N . LEU A 1 211 ? 7.147 11.254 -7.532 1.00 89.88 211 LEU A N 1
ATOM 1520 C CA . LEU A 1 211 ? 7.567 11.022 -8.918 1.00 89.88 211 LEU A CA 1
ATOM 1521 C C . LEU A 1 211 ? 8.698 11.959 -9.349 1.00 89.88 211 LEU A C 1
ATOM 1523 O O . LEU A 1 211 ? 9.605 11.530 -10.057 1.00 89.88 211 LEU A O 1
ATOM 1527 N N . ALA A 1 212 ? 8.656 13.234 -8.955 1.00 87.94 212 ALA A N 1
ATOM 1528 C CA . ALA A 1 212 ? 9.726 14.182 -9.260 1.00 87.94 212 ALA A CA 1
ATOM 1529 C C . ALA A 1 212 ? 11.046 13.773 -8.591 1.00 87.94 212 ALA A C 1
ATOM 1531 O O . ALA A 1 212 ? 12.094 13.820 -9.231 1.00 87.94 212 ALA A O 1
ATOM 1532 N N . GLU A 1 213 ? 10.984 13.319 -7.340 1.00 87.44 213 GLU A N 1
ATOM 1533 C CA . GLU A 1 213 ? 12.136 12.797 -6.605 1.00 87.44 213 GLU A CA 1
ATOM 1534 C C . GLU A 1 213 ? 12.690 11.519 -7.238 1.00 87.44 213 GLU A C 1
ATOM 1536 O O . GLU A 1 213 ? 13.885 11.443 -7.520 1.00 87.44 213 GLU A O 1
ATOM 1541 N N . LEU A 1 214 ? 11.816 10.566 -7.570 1.00 86.69 214 LEU A N 1
ATOM 1542 C CA . LEU A 1 214 ? 12.199 9.348 -8.279 1.00 86.69 214 LEU A CA 1
ATOM 1543 C C . LEU A 1 214 ? 12.860 9.670 -9.629 1.00 86.69 214 LEU A C 1
ATOM 1545 O O . LEU A 1 214 ? 13.896 9.112 -9.971 1.00 86.69 214 LEU A O 1
ATOM 1549 N N . ASN A 1 215 ? 12.318 10.626 -10.387 1.00 87.06 215 ASN A N 1
ATOM 1550 C CA . ASN A 1 215 ? 12.919 11.079 -11.643 1.00 87.06 215 ASN A CA 1
ATOM 1551 C C . ASN A 1 215 ? 14.289 11.741 -11.447 1.00 87.06 215 ASN A C 1
ATOM 1553 O O . ASN A 1 215 ? 15.184 11.535 -12.266 1.00 87.06 215 ASN A O 1
ATOM 1557 N N . ALA A 1 216 ? 14.474 12.508 -10.371 1.00 85.12 216 ALA A N 1
ATOM 1558 C CA . ALA A 1 216 ? 15.757 13.126 -10.053 1.00 8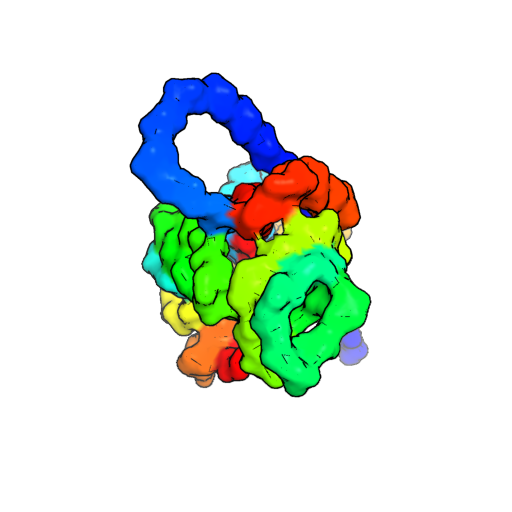5.12 216 ALA A CA 1
ATOM 1559 C C . ALA A 1 216 ? 16.824 12.078 -9.698 1.00 85.12 216 ALA A C 1
ATOM 1561 O O . ALA A 1 216 ? 17.961 12.194 -10.150 1.00 85.12 216 ALA A O 1
ATOM 1562 N N . GLN A 1 217 ? 16.450 11.031 -8.957 1.00 79.50 217 GLN A N 1
ATOM 1563 C CA . GLN A 1 217 ? 17.342 9.912 -8.630 1.00 79.50 217 GLN A CA 1
ATOM 1564 C C . GLN A 1 217 ? 17.764 9.111 -9.870 1.00 79.50 217 GLN A C 1
ATOM 1566 O O . GLN A 1 217 ? 18.857 8.554 -9.904 1.00 79.50 217 GLN A O 1
ATOM 1571 N N . ARG A 1 218 ? 16.915 9.065 -10.903 1.00 73.44 218 ARG A N 1
ATOM 1572 C CA . ARG A 1 218 ? 17.141 8.261 -12.113 1.00 73.44 218 ARG A CA 1
ATOM 1573 C C . ARG A 1 218 ? 17.945 8.944 -13.210 1.00 73.44 218 ARG A C 1
ATOM 1575 O O . ARG A 1 218 ? 18.278 8.279 -14.189 1.00 73.44 218 ARG A O 1
ATOM 1582 N N . ALA A 1 219 ? 18.249 10.234 -13.099 1.00 63.06 219 ALA A N 1
ATOM 1583 C CA . ALA A 1 219 ? 18.959 10.958 -14.148 1.00 63.06 219 ALA A CA 1
ATOM 1584 C C . ALA A 1 219 ? 20.342 10.323 -14.430 1.00 63.06 219 ALA A C 1
ATOM 1586 O O . ALA A 1 219 ? 21.320 10.605 -13.745 1.00 63.06 219 ALA A O 1
ATOM 1587 N N . GLY A 1 220 ? 20.413 9.467 -15.458 1.00 55.78 220 GLY A N 1
ATOM 1588 C CA . GLY A 1 220 ? 21.634 8.779 -15.890 1.00 55.78 220 GLY A CA 1
ATOM 1589 C C . GLY A 1 220 ? 21.830 7.340 -15.393 1.00 55.78 220 GLY A C 1
ATOM 1590 O O . GLY A 1 220 ? 22.904 6.796 -15.641 1.00 55.78 220 GLY A O 1
ATOM 1591 N N . LEU A 1 221 ? 20.840 6.715 -14.739 1.00 58.78 221 LEU A N 1
ATOM 1592 C CA . LEU A 1 221 ? 20.926 5.326 -14.258 1.00 58.78 221 LEU A CA 1
ATOM 1593 C C . LEU A 1 221 ? 20.058 4.356 -15.074 1.00 58.78 221 LEU A C 1
ATOM 1595 O O . LEU A 1 221 ? 18.981 4.709 -15.562 1.00 58.78 221 LEU A O 1
ATOM 1599 N N . ASP A 1 222 ? 20.520 3.110 -15.177 1.00 67.12 222 ASP A N 1
ATOM 1600 C CA . ASP A 1 222 ? 19.703 1.985 -15.631 1.00 67.12 222 ASP A CA 1
ATOM 1601 C C . ASP A 1 222 ? 18.820 1.515 -14.448 1.00 67.12 222 ASP A C 1
ATOM 1603 O O . ASP A 1 222 ? 19.303 1.407 -13.324 1.00 67.12 222 ASP A O 1
ATOM 1607 N N . GLY A 1 223 ? 17.522 1.257 -14.671 1.00 69.25 223 GLY A N 1
ATOM 1608 C CA . GLY A 1 223 ? 16.606 0.764 -13.620 1.00 69.25 223 GLY A CA 1
ATOM 1609 C C . GLY A 1 223 ? 15.853 1.844 -12.822 1.00 69.25 223 GLY A C 1
ATOM 1610 O O . GLY A 1 223 ? 16.086 3.037 -13.007 1.00 69.25 223 GLY A O 1
ATOM 1611 N N . VAL A 1 224 ? 14.856 1.429 -12.021 1.00 72.00 224 VAL A N 1
ATOM 1612 C CA . VAL A 1 224 ? 13.850 2.297 -11.349 1.00 72.00 224 VAL A CA 1
ATOM 1613 C C . VAL A 1 224 ? 14.415 3.089 -10.164 1.00 72.00 224 VAL A C 1
ATOM 1615 O O . VAL A 1 224 ? 13.879 4.147 -9.853 1.00 72.00 224 VAL A O 1
ATOM 1618 N N . GLY A 1 225 ? 15.516 2.638 -9.561 1.00 80.19 225 GLY A N 1
ATOM 1619 C CA . GLY A 1 225 ? 16.015 3.168 -8.290 1.00 80.19 225 GLY A CA 1
ATOM 1620 C C . GLY A 1 225 ? 15.321 2.534 -7.082 1.00 80.19 225 GLY A C 1
ATOM 1621 O O . GLY A 1 225 ? 14.578 1.558 -7.223 1.00 80.19 225 GLY A O 1
ATOM 1622 N N . GLU A 1 226 ? 15.595 3.070 -5.894 1.00 86.06 226 GLU A N 1
ATOM 1623 C CA . GLU A 1 226 ? 14.985 2.613 -4.644 1.00 86.06 226 GLU A CA 1
ATOM 1624 C C . GLU A 1 226 ? 13.676 3.358 -4.362 1.00 86.06 226 GLU A C 1
ATOM 1626 O O . GLU A 1 226 ? 13.611 4.584 -4.439 1.00 86.06 226 GLU A O 1
ATOM 1631 N N . VAL A 1 227 ? 12.623 2.624 -4.003 1.00 89.06 227 VAL A N 1
ATOM 1632 C CA . VAL A 1 227 ? 11.306 3.184 -3.682 1.00 89.06 227 VAL A CA 1
ATOM 1633 C C . VAL A 1 227 ? 10.891 2.733 -2.284 1.00 89.06 227 VAL A C 1
ATOM 1635 O O . VAL A 1 227 ? 10.651 1.553 -2.051 1.00 89.06 227 VAL A O 1
ATOM 1638 N N . ASN A 1 228 ? 10.748 3.677 -1.353 1.00 91.06 228 ASN A N 1
ATOM 1639 C CA . ASN A 1 228 ? 10.156 3.399 -0.043 1.00 91.06 228 ASN A CA 1
ATOM 1640 C C . ASN A 1 228 ? 8.632 3.573 -0.125 1.00 91.06 228 ASN A C 1
ATOM 1642 O O . ASN A 1 228 ? 8.149 4.670 -0.414 1.00 91.06 228 ASN A O 1
ATOM 1646 N N . LEU A 1 229 ? 7.879 2.494 0.093 1.00 93.50 229 LEU A N 1
ATOM 1647 C CA . LEU A 1 229 ? 6.431 2.452 -0.089 1.00 93.50 229 LEU A CA 1
ATOM 1648 C C . LEU A 1 229 ? 5.743 1.553 0.942 1.00 93.50 229 LEU A C 1
ATOM 1650 O O . LEU A 1 229 ? 5.903 0.334 0.923 1.00 93.50 229 LEU A O 1
ATOM 1654 N N . ASP A 1 230 ? 4.881 2.133 1.773 1.00 96.31 230 ASP A N 1
ATOM 1655 C CA . ASP A 1 230 ? 4.020 1.354 2.663 1.00 96.31 230 ASP A CA 1
ATOM 1656 C C . ASP A 1 230 ? 2.767 0.850 1.933 1.00 96.31 230 ASP A C 1
ATOM 1658 O O . ASP A 1 230 ? 2.057 1.600 1.258 1.00 96.31 230 ASP A O 1
ATOM 1662 N N . LEU A 1 231 ? 2.465 -0.437 2.094 1.00 96.94 231 LEU A N 1
ATOM 1663 C CA . LEU A 1 231 ? 1.304 -1.112 1.529 1.00 96.94 231 LEU A CA 1
ATOM 1664 C C . LEU A 1 231 ? 0.188 -1.176 2.571 1.00 96.94 231 LEU A C 1
ATOM 1666 O O . LEU A 1 231 ? 0.282 -1.907 3.556 1.00 96.94 231 LEU A O 1
ATOM 1670 N N . THR A 1 232 ? -0.903 -0.448 2.325 1.00 97.44 232 THR A N 1
ATOM 1671 C CA . THR A 1 232 ? -2.105 -0.505 3.169 1.00 97.44 232 THR A CA 1
ATOM 1672 C C . THR A 1 232 ? -3.210 -1.319 2.496 1.00 97.44 232 THR A C 1
ATOM 1674 O O . THR A 1 232 ? -3.845 -0.883 1.536 1.00 97.44 232 THR A O 1
ATOM 1677 N N . PHE A 1 233 ? -3.449 -2.516 3.019 1.00 96.62 233 PHE A N 1
ATOM 1678 C CA . PHE A 1 233 ? -4.446 -3.475 2.555 1.00 96.62 233 PHE A CA 1
ATOM 1679 C C . PHE A 1 233 ? -5.841 -3.090 3.056 1.00 96.62 233 PHE A C 1
ATOM 1681 O O . PHE A 1 233 ? -6.134 -3.168 4.251 1.00 96.62 233 PHE A O 1
ATOM 1688 N N . SER A 1 234 ? -6.707 -2.658 2.140 1.00 94.25 234 SER A N 1
ATOM 1689 C CA . SER A 1 234 ? -7.973 -1.990 2.484 1.00 94.25 234 SER A CA 1
ATOM 1690 C C . SER A 1 234 ? -9.206 -2.547 1.778 1.00 94.25 234 SER A C 1
ATOM 1692 O O . SER A 1 234 ? -10.321 -2.120 2.071 1.00 94.25 234 SER A O 1
ATOM 1694 N N . LYS A 1 235 ? -9.034 -3.491 0.846 1.00 92.81 235 LYS A N 1
ATOM 1695 C CA . LYS A 1 235 ? -10.147 -4.068 0.085 1.00 92.81 235 LYS A CA 1
ATOM 1696 C C . LYS A 1 235 ? -9.954 -5.551 -0.192 1.00 92.81 235 LYS A C 1
ATOM 1698 O O . LYS A 1 235 ? -8.830 -6.012 -0.364 1.00 92.81 235 LYS A O 1
ATOM 1703 N N . VAL A 1 236 ? -11.061 -6.279 -0.306 1.00 91.12 236 VAL A N 1
ATOM 1704 C CA . VAL A 1 236 ? -11.094 -7.645 -0.847 1.00 91.12 236 VAL A CA 1
ATOM 1705 C C . VAL A 1 236 ? -11.550 -7.553 -2.299 1.00 91.12 236 VAL A C 1
ATOM 1707 O O . VAL A 1 236 ? -12.596 -6.972 -2.581 1.00 91.12 236 VAL A O 1
ATOM 1710 N N . THR A 1 237 ? -10.769 -8.105 -3.219 1.00 89.81 237 THR A N 1
ATOM 1711 C CA . THR A 1 237 ? -11.091 -8.168 -4.650 1.00 89.81 237 THR A CA 1
ATOM 1712 C C . THR A 1 237 ? -11.189 -9.619 -5.104 1.00 89.81 237 THR A C 1
ATOM 1714 O O . THR A 1 237 ? -10.554 -10.503 -4.524 1.00 89.81 237 THR A O 1
ATOM 1717 N N . ASP A 1 238 ? -12.000 -9.888 -6.126 1.00 86.06 238 ASP A N 1
ATOM 1718 C CA . ASP A 1 238 ? -11.992 -11.193 -6.785 1.00 86.06 238 ASP A CA 1
ATOM 1719 C C . ASP A 1 238 ? -10.705 -11.331 -7.617 1.00 86.06 238 ASP A C 1
ATOM 1721 O O . ASP A 1 238 ? -10.264 -10.383 -8.269 1.00 86.06 238 ASP A O 1
ATOM 1725 N N . GLY A 1 239 ? -10.059 -12.498 -7.556 1.00 71.25 239 GLY A N 1
ATOM 1726 C CA . GLY A 1 239 ? -8.804 -12.737 -8.260 1.00 71.25 239 GLY A CA 1
ATOM 1727 C C . GLY A 1 239 ? -9.035 -13.013 -9.732 1.00 71.25 239 GLY A C 1
ATOM 1728 O O . GLY A 1 239 ? -9.333 -14.149 -10.087 1.00 71.25 239 GLY A O 1
ATOM 1729 N N . ASN A 1 240 ? -8.832 -11.983 -10.547 1.00 56.28 240 ASN A N 1
ATOM 1730 C CA . ASN A 1 240 ? -8.310 -12.105 -11.904 1.00 56.28 240 ASN A CA 1
ATOM 1731 C C . ASN A 1 240 ? -6.965 -11.369 -11.980 1.00 56.28 240 ASN A C 1
ATOM 1733 O O . ASN A 1 240 ? -6.769 -10.376 -11.224 1.00 56.28 240 ASN A O 1
#

pLDDT: mean 81.13, std 19.11, range [28.42, 97.81]

Radius of gyration: 20.89 Å; chains: 1; bounding box: 67×35×62 Å

Secondary structure (DSSP, 8-state):
-PPPPP---------------------TT-----EEEEEEEE---SB-TTS-B-PPP-PPS-EEEEEEEEEEEEE-TT--GGG--SSEEEEEEEEEEEB-TTSEEEEE--HHHH-EETT--B-TT-EEEEEEEEEEEEEE---HHHHHHHHHHHHHHHHHHHHHHH-SSHHHHHHHHHHHHHH--HHHHHHHHT-TT-EEEEEEE--HHHHHHHHHHHTT-SS---EE--EEEEEEE---

Foldseek 3Di:
DDDDDDDDDDPPPWDFDPPPPPDPDPPPPDPPWAKEKEFAFAQFDQADLLRHGDDGHADAWDKKKKKKWWKAFWDAPDFDPVRDDVRIFTWMFIDIWIAHRRRIIMGIRPLQFGTAGPVRTRGHQTQGLAIPKIKMKIWDFLDLVRQQSNQLRLQRNVQQVVQVVVDPDSNSSSNSSVVSSVVDRPPSSCVRPVDRQKTQIFMDIDDPVRRVVQSVVSNPDGYRHYHYGYTHRYDIDGHD